Protein AF-K1VA46-F1 (afdb_monomer)

Secondary structure (DSSP, 8-state):
------------------SHHHHHHHHHHHHHHHHHHHHH-S--S-S-EEEEEE-HHHHTTSTT----EEEEEE-SSTTEEEEEEE-SSEEEEEEEES-TTTTHHHH--TTSSTTS---------------------------------------------------S---PPPEEEEEEEEEEETTT--EEEEEEEEEEEEEGGGTEEEEEEEETTTEEEEEEEEEEEESS------GGGGSHHHHHHHHHHHT-

Mean predicted aligned error: 16.02 Å

Foldseek 3Di:
DDDDDDDPPPPPPPPPDDDPVVVVVLVVVLVVLLVVQCVVPVFDPDLAAKWFKDFCLLVVPDPPQHTWMKGWADDPDPQWIKIWTDRPQKTWIKIKGPDPVVCCVLQPPDDPVVVVPPPDDDDDDDDDDDDDDDDDDDDDDDDDDDDDDDDDDDDDDDDDDDDDDDDDDDPDDWDKIKMWIWIAGPPLRATDQRIWIKMWTADDNSQKIWMFIADPPSGGRRIMIIGGNTSDGPDDDDSVCRHPVVNVVSVVVNVD

Radius of gyration: 32.19 Å; Cα contacts (8 Å, |Δi|>4): 363; chains: 1; bounding box: 60×127×80 Å

Solvent-accessible surface area (backbone atoms only — not comparable to full-atom values): 15881 Å² total; per-residue (Å²): 135,89,81,86,78,88,74,79,81,79,75,81,76,78,80,91,75,86,70,71,68,58,61,56,48,55,57,48,50,56,48,48,49,25,50,54,32,49,73,73,42,90,67,52,94,52,71,45,11,24,23,45,48,49,38,65,74,58,53,76,69,42,88,87,56,70,81,27,34,37,17,26,36,80,48,94,52,87,70,37,32,42,30,24,39,36,59,59,58,36,32,40,32,32,44,35,23,70,48,64,71,70,48,40,67,72,59,43,78,74,71,72,76,66,78,78,67,83,87,82,86,85,84,86,84,84,82,88,82,90,84,87,85,86,87,81,88,80,84,82,90,86,90,84,79,90,79,90,86,88,82,85,90,90,87,87,88,84,82,89,80,79,94,75,78,83,77,80,80,80,79,72,77,71,53,57,30,31,35,41,32,28,44,27,32,61,85,81,54,52,39,42,52,71,51,33,50,38,38,40,34,30,38,79,55,46,40,31,33,45,31,29,32,42,42,88,97,74,41,74,63,42,59,38,35,37,36,36,51,43,73,57,64,58,73,85,76,55,76,73,69,38,28,54,73,39,27,53,50,44,56,57,63,74,79,112

Nearest PDB structures (foldseek):
  7sfp-assembly1_A  TM=4.050E-01  e=3.047E-02  Streptomyces ossamyceticus
  7nfc-assembly1_N  TM=4.204E-01  e=4.145E+00  Homo sapiens
  6gqf-assembly1_A  TM=2.653E-01  e=3.499E+00  Mus musculus

pLDDT: mean 74.22, std 22.22, range [32.66, 97.25]

Structure (mmCIF, N/CA/C/O backbone):
data_AF-K1VA46-F1
#
_entry.id   AF-K1VA46-F1
#
loop_
_atom_site.group_PDB
_atom_site.id
_atom_site.type_symbol
_atom_site.label_atom_id
_atom_site.label_alt_id
_atom_site.label_comp_id
_atom_site.label_asym_id
_atom_site.label_entity_id
_atom_site.label_seq_id
_atom_site.pdbx_PDB_ins_code
_atom_site.Cartn_x
_atom_site.Cartn_y
_atom_site.Cartn_z
_atom_site.occupancy
_atom_site.B_iso_or_equiv
_atom_site.auth_seq_id
_atom_site.auth_comp_id
_atom_site.auth_asym_id
_atom_site.auth_atom_id
_atom_site.pdbx_PDB_model_num
ATOM 1 N N . MET A 1 1 ? -4.714 -60.237 -50.514 1.00 47.16 1 MET A N 1
ATOM 2 C CA . MET A 1 1 ? -4.237 -60.398 -49.129 1.00 47.16 1 MET A CA 1
ATOM 3 C C . MET A 1 1 ? -4.261 -59.017 -48.503 1.00 47.16 1 MET A C 1
ATOM 5 O O . MET A 1 1 ? -3.557 -58.163 -49.028 1.00 47.16 1 MET A O 1
ATOM 9 N N . PRO A 1 2 ? -5.148 -58.750 -47.533 1.00 49.09 2 PRO A N 1
ATOM 10 C CA . PRO A 1 2 ? -5.171 -57.476 -46.831 1.00 49.09 2 PRO A CA 1
ATOM 11 C C . PRO A 1 2 ? -4.075 -57.476 -45.762 1.00 49.09 2 PRO A C 1
ATOM 13 O O . PRO A 1 2 ? -3.845 -58.494 -45.112 1.00 49.09 2 PRO A O 1
ATOM 16 N N . VAL A 1 3 ? -3.373 -56.354 -45.641 1.00 54.12 3 VAL A N 1
ATOM 17 C CA . VAL A 1 3 ? -2.429 -56.091 -44.555 1.00 54.12 3 VAL A CA 1
ATOM 18 C C . VAL A 1 3 ? -3.203 -55.219 -43.579 1.00 54.12 3 VAL A C 1
ATOM 20 O O . VAL A 1 3 ? -3.530 -54.080 -43.908 1.00 54.12 3 VAL A O 1
ATOM 23 N N . GLU A 1 4 ? -3.601 -55.799 -42.453 1.00 55.09 4 GLU A N 1
ATOM 24 C CA . GLU A 1 4 ? -4.220 -55.064 -41.353 1.00 55.09 4 GLU A CA 1
ATOM 25 C C . GLU A 1 4 ? -3.124 -54.218 -40.697 1.00 55.09 4 GLU A C 1
ATOM 27 O O . GLU A 1 4 ? -2.041 -54.714 -40.385 1.00 55.09 4 GLU A O 1
ATOM 32 N N . HIS A 1 5 ? -3.365 -52.911 -40.619 1.00 60.72 5 HIS A N 1
ATOM 33 C CA . HIS A 1 5 ? -2.487 -51.953 -39.968 1.00 60.72 5 HIS A CA 1
ATOM 34 C C . HIS A 1 5 ? -3.202 -51.536 -38.688 1.00 60.72 5 HIS A C 1
ATOM 36 O O . HIS A 1 5 ? -4.135 -50.734 -38.734 1.00 60.72 5 HIS A O 1
ATOM 42 N N . ASP A 1 6 ? -2.813 -52.167 -37.583 1.00 57.41 6 ASP A N 1
ATOM 43 C CA . ASP A 1 6 ? -3.204 -51.771 -36.237 1.00 57.41 6 ASP A CA 1
ATOM 44 C C . ASP A 1 6 ? -2.643 -50.370 -35.971 1.00 57.41 6 ASP A C 1
ATOM 46 O O . ASP A 1 6 ? -1.432 -50.167 -35.882 1.00 57.41 6 ASP A O 1
ATOM 50 N N . PHE A 1 7 ? -3.540 -49.389 -35.929 1.00 56.16 7 PHE A N 1
ATOM 51 C CA . PHE A 1 7 ? -3.256 -48.039 -35.468 1.00 56.16 7 PHE A CA 1
ATOM 52 C C . PHE A 1 7 ? -3.604 -48.037 -33.980 1.00 56.16 7 PHE A C 1
ATOM 54 O O . PHE A 1 7 ? -4.778 -48.002 -33.618 1.00 56.16 7 PHE A O 1
ATOM 61 N N . GLU A 1 8 ? -2.594 -48.200 -33.129 1.00 60.47 8 GLU A N 1
ATOM 62 C CA . GLU A 1 8 ? -2.762 -48.070 -31.685 1.00 60.47 8 GLU A CA 1
ATOM 63 C C . GLU A 1 8 ? -3.124 -46.609 -31.378 1.00 60.47 8 GLU A C 1
ATOM 65 O O . GLU A 1 8 ? -2.343 -45.690 -31.627 1.00 60.47 8 GLU A O 1
ATOM 70 N N . ASP A 1 9 ? -4.351 -46.402 -30.897 1.00 50.00 9 ASP A N 1
ATOM 71 C CA . ASP A 1 9 ? -4.815 -45.145 -30.322 1.00 50.00 9 ASP A CA 1
ATOM 72 C C . ASP A 1 9 ? -3.998 -44.847 -29.055 1.00 50.00 9 ASP A C 1
ATOM 74 O 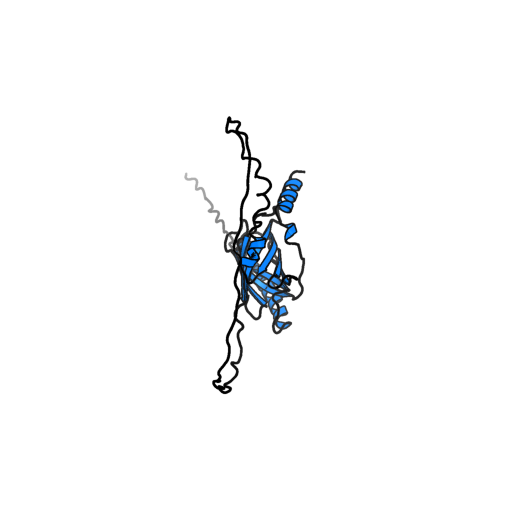O . ASP A 1 9 ? -4.266 -45.374 -27.972 1.00 50.00 9 ASP A O 1
ATOM 78 N N . ASP A 1 10 ? -2.987 -43.993 -29.203 1.00 50.59 10 ASP A N 1
ATOM 79 C CA . ASP A 1 10 ? -2.261 -43.370 -28.100 1.00 50.59 10 ASP A CA 1
ATOM 80 C C . ASP A 1 10 ? -3.216 -42.400 -27.380 1.00 50.59 10 ASP A C 1
ATOM 82 O O . ASP A 1 10 ? -3.369 -41.222 -27.723 1.00 50.59 10 ASP A O 1
ATOM 86 N N . VAL A 1 11 ? -3.937 -42.934 -26.394 1.00 57.56 11 VAL A N 1
ATOM 87 C CA . VAL A 1 11 ? -4.709 -42.156 -25.427 1.00 57.56 11 VAL A CA 1
ATOM 88 C C . VAL A 1 11 ? -3.709 -41.394 -24.561 1.00 57.56 11 VAL A C 1
ATOM 90 O O . VAL A 1 11 ? -3.220 -41.897 -23.550 1.00 57.56 11 VAL A O 1
ATOM 93 N N . PHE A 1 12 ? -3.415 -40.154 -24.954 1.00 45.91 12 PHE A N 1
ATOM 94 C CA . PHE A 1 12 ? -2.832 -39.151 -24.068 1.00 45.91 12 PHE A CA 1
ATOM 95 C C . PHE A 1 12 ? -3.814 -38.904 -22.915 1.00 45.91 12 PHE A C 1
ATOM 97 O O . PHE A 1 12 ? -4.726 -38.084 -22.999 1.00 45.91 12 PHE A O 1
ATOM 104 N N . SER A 1 13 ? -3.644 -39.669 -21.838 1.00 50.69 13 SER A N 1
ATOM 105 C CA . SER A 1 13 ? -4.262 -39.411 -20.546 1.00 50.69 13 SER A CA 1
ATOM 106 C C . SER A 1 13 ? -3.585 -38.175 -19.961 1.00 50.69 13 SER A C 1
ATOM 108 O O . SER A 1 13 ? -2.540 -38.283 -19.323 1.00 50.69 13 SER A O 1
ATOM 110 N N . ALA A 1 14 ? -4.148 -36.998 -20.231 1.00 52.62 14 ALA A N 1
ATOM 111 C CA . ALA A 1 14 ? -3.819 -35.787 -19.495 1.00 52.62 14 ALA A CA 1
ATOM 112 C C . ALA A 1 14 ? -4.220 -36.016 -18.032 1.00 52.62 14 ALA A C 1
ATOM 114 O O . ALA A 1 14 ? -5.399 -36.092 -17.695 1.00 52.62 14 ALA A O 1
ATOM 115 N N . SER A 1 15 ? -3.227 -36.250 -17.185 1.00 50.03 15 SER A N 1
ATOM 116 C CA . SER A 1 15 ? -3.365 -36.209 -15.736 1.00 50.03 15 SER A CA 1
ATOM 117 C C . SER A 1 15 ? -3.503 -34.744 -15.320 1.00 50.03 15 SER A C 1
ATOM 119 O O . SER A 1 15 ? -2.503 -34.059 -15.124 1.00 50.03 15 SER A O 1
ATOM 121 N N . ASP A 1 16 ? -4.754 -34.285 -15.268 1.00 53.09 16 ASP A N 1
ATOM 122 C CA . ASP A 1 16 ? -5.210 -33.037 -14.644 1.00 53.09 16 ASP A CA 1
ATOM 123 C C . ASP A 1 16 ? -5.311 -33.226 -13.118 1.00 53.09 16 ASP A C 1
ATOM 125 O O . ASP A 1 16 ? -6.400 -33.190 -12.545 1.00 53.09 16 ASP A O 1
ATOM 129 N N . ASP A 1 17 ? -4.184 -33.476 -12.454 1.00 54.19 17 ASP A N 1
ATOM 130 C CA . ASP A 1 17 ? -4.121 -33.538 -10.993 1.00 54.19 17 ASP A CA 1
ATOM 131 C C . ASP A 1 17 ? -3.084 -32.525 -10.475 1.00 54.19 17 ASP A C 1
ATOM 133 O O . ASP A 1 17 ? -1.919 -32.575 -10.869 1.00 54.19 17 ASP A O 1
ATOM 137 N N . ASP A 1 18 ? -3.530 -31.693 -9.523 1.00 54.34 18 ASP A N 1
ATOM 138 C CA . ASP A 1 18 ? -2.737 -31.183 -8.386 1.00 54.34 18 ASP A CA 1
ATOM 139 C C . ASP A 1 18 ? -2.164 -29.744 -8.400 1.00 54.34 18 ASP A C 1
ATOM 141 O O . ASP A 1 18 ? -1.058 -29.530 -7.919 1.00 54.34 18 ASP A O 1
ATOM 145 N N . ASP A 1 19 ? -2.918 -28.726 -8.846 1.00 53.06 19 ASP A N 1
ATOM 146 C CA . ASP A 1 19 ? -2.559 -27.305 -8.579 1.00 53.06 19 ASP A CA 1
ATOM 147 C C . ASP A 1 19 ? -3.441 -26.611 -7.515 1.00 53.06 19 ASP A C 1
ATOM 149 O O . ASP A 1 19 ? -3.067 -25.575 -6.965 1.00 53.06 19 ASP A O 1
ATOM 153 N N . SER A 1 20 ? -4.596 -27.178 -7.137 1.00 57.41 20 SER A N 1
ATOM 154 C CA . SER A 1 20 ? -5.501 -26.541 -6.158 1.00 57.41 20 SER A CA 1
ATOM 155 C C . SER A 1 20 ? -5.003 -26.586 -4.707 1.00 57.41 20 SER A C 1
ATOM 157 O O . SER A 1 20 ? -5.416 -25.766 -3.888 1.00 57.41 20 SER A O 1
ATOM 159 N N . ASP A 1 21 ? -4.127 -27.533 -4.367 1.00 60.59 21 ASP A N 1
ATOM 160 C CA . ASP A 1 21 ? -3.690 -27.763 -2.982 1.00 60.59 21 ASP A CA 1
ATOM 161 C C . ASP A 1 21 ? -2.647 -26.731 -2.504 1.00 60.59 21 ASP A C 1
ATOM 163 O O . ASP A 1 21 ? -2.511 -26.482 -1.298 1.00 60.59 21 ASP A O 1
ATOM 167 N N . VAL A 1 22 ? -1.930 -26.086 -3.431 1.00 60.31 22 VAL A N 1
ATOM 168 C CA . VAL A 1 22 ? -0.876 -25.111 -3.110 1.00 60.31 22 VAL A CA 1
ATOM 169 C C . VAL A 1 22 ? -1.470 -23.761 -2.698 1.00 60.31 22 VAL A C 1
ATOM 171 O O . VAL A 1 22 ? -1.084 -23.226 -1.652 1.00 60.31 22 VAL A O 1
ATOM 174 N N . GLU A 1 23 ? -2.448 -23.237 -3.442 1.00 61.72 23 GLU A N 1
ATOM 175 C CA . GLU A 1 23 ? -3.104 -21.950 -3.142 1.00 61.72 23 GLU A CA 1
ATOM 176 C C . GLU A 1 23 ? -3.789 -21.960 -1.763 1.00 61.72 23 GLU A C 1
ATOM 178 O O . GLU A 1 23 ? -3.630 -21.036 -0.950 1.00 61.72 23 GLU A O 1
ATOM 183 N N . ASP A 1 24 ? -4.478 -23.060 -1.446 1.00 69.75 24 ASP A N 1
ATOM 184 C CA . ASP A 1 24 ? -5.149 -23.256 -0.160 1.00 69.75 24 ASP A CA 1
ATOM 185 C C . ASP A 1 24 ? -4.156 -23.262 1.017 1.00 69.75 24 ASP A C 1
ATOM 187 O O . ASP A 1 24 ? -4.475 -22.808 2.127 1.00 69.75 24 ASP A O 1
ATOM 191 N N . SER A 1 25 ? -2.923 -23.729 0.795 1.00 77.12 25 SER A N 1
ATOM 192 C CA . SER A 1 25 ? -1.889 -23.783 1.832 1.00 77.12 25 SER A CA 1
ATOM 193 C C . SER A 1 25 ? -1.381 -22.388 2.231 1.00 77.12 25 SER A C 1
ATOM 195 O O . SER A 1 25 ? -1.314 -22.077 3.428 1.00 77.12 25 SER A O 1
ATOM 197 N N . VAL A 1 26 ? -1.123 -21.508 1.256 1.00 79.44 26 VAL A N 1
ATOM 198 C CA . VAL A 1 26 ? -0.614 -20.142 1.479 1.00 79.44 26 VAL A CA 1
ATOM 199 C C . VAL A 1 26 ? -1.671 -19.283 2.167 1.00 79.44 26 VAL A C 1
ATOM 201 O O . VAL A 1 26 ? -1.397 -18.600 3.164 1.00 79.44 26 VAL A O 1
ATOM 204 N N . MET A 1 27 ? -2.919 -19.359 1.694 1.00 80.62 27 MET A N 1
ATOM 205 C CA . MET A 1 27 ? -4.028 -18.613 2.289 1.00 80.62 27 MET A CA 1
ATOM 206 C C . MET A 1 27 ? -4.243 -19.007 3.758 1.00 80.62 27 MET A C 1
ATOM 208 O O . MET A 1 27 ? -4.491 -18.141 4.616 1.00 80.62 27 MET A O 1
ATOM 212 N N . LYS A 1 28 ? -4.111 -20.305 4.058 1.00 85.12 28 LYS A N 1
ATOM 213 C CA . LYS A 1 28 ? -4.214 -20.861 5.408 1.00 85.12 28 LYS A CA 1
ATOM 214 C C . LYS A 1 28 ? -3.075 -20.395 6.308 1.00 85.12 28 LYS A C 1
ATOM 216 O O . LYS A 1 28 ? -3.347 -20.008 7.446 1.00 85.12 28 LYS A O 1
ATOM 221 N N . GLU A 1 29 ? -1.838 -20.360 5.818 1.00 87.62 29 GLU A N 1
ATOM 222 C CA . GLU A 1 29 ? -0.695 -19.859 6.586 1.00 87.62 29 GLU A CA 1
ATOM 223 C C . GLU A 1 29 ? -0.860 -18.375 6.946 1.00 87.62 29 GLU A C 1
ATOM 225 O O . GLU A 1 29 ? -0.759 -17.993 8.117 1.00 87.62 29 GLU A O 1
ATOM 230 N N . ARG A 1 30 ? -1.207 -17.529 5.970 1.00 89.25 30 ARG A N 1
ATOM 231 C CA . ARG A 1 30 ? -1.478 -16.101 6.205 1.00 89.25 30 ARG A CA 1
ATOM 232 C C . ARG A 1 30 ? -2.630 -15.891 7.186 1.00 89.25 30 ARG A C 1
ATOM 234 O O . ARG A 1 30 ? -2.562 -15.025 8.062 1.00 89.25 30 ARG A O 1
ATOM 241 N N . SER A 1 31 ? -3.676 -16.714 7.085 1.00 88.50 31 SER A N 1
ATOM 242 C CA . SER A 1 31 ? -4.790 -16.684 8.035 1.00 88.50 31 SER A CA 1
ATOM 243 C C . SER A 1 31 ? -4.356 -17.086 9.442 1.00 88.50 31 SER A C 1
ATOM 245 O O . SER A 1 31 ? -4.835 -16.495 10.409 1.00 88.50 31 SER A O 1
ATOM 247 N N . ALA A 1 32 ? -3.456 -18.061 9.575 1.00 91.50 32 ALA A N 1
ATOM 248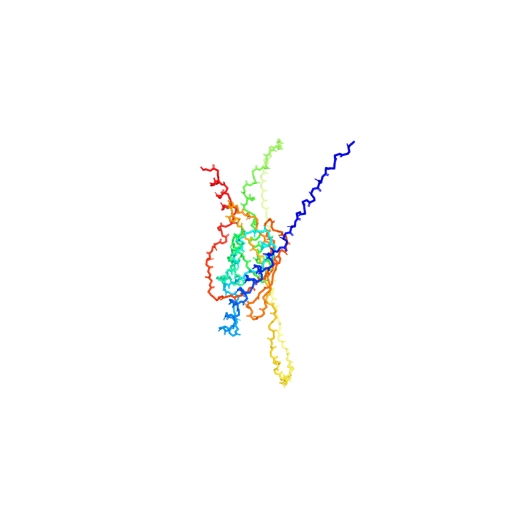 C CA . ALA A 1 32 ? -2.916 -18.484 10.861 1.00 91.50 32 ALA A CA 1
ATOM 249 C C . ALA A 1 32 ? -2.060 -17.379 11.502 1.00 91.50 32 ALA A C 1
ATOM 251 O O . ALA A 1 32 ? -2.287 -17.053 12.667 1.00 91.50 32 ALA A O 1
ATOM 252 N N . LYS A 1 33 ? -1.169 -16.732 10.732 1.00 91.75 33 LYS A N 1
ATOM 253 C CA . LYS A 1 33 ? -0.375 -15.567 11.178 1.00 91.75 33 LYS A CA 1
ATOM 254 C C . LYS A 1 33 ? -1.279 -14.442 11.709 1.00 91.75 33 LYS A C 1
ATOM 256 O O . LYS A 1 33 ? -1.050 -13.905 12.793 1.00 91.75 33 LYS A O 1
ATOM 261 N N . HIS A 1 34 ? -2.353 -14.120 10.984 1.00 91.81 34 HIS A N 1
ATOM 262 C CA . HIS A 1 34 ? -3.328 -13.115 11.416 1.00 91.81 34 HIS A CA 1
ATOM 263 C C . HIS A 1 34 ? -4.126 -13.549 12.657 1.00 91.81 34 HIS A C 1
ATOM 265 O O . HIS A 1 34 ? -4.327 -12.753 13.574 1.00 91.81 34 HIS A O 1
ATOM 271 N N . ALA A 1 35 ? -4.559 -14.811 12.725 1.00 90.88 35 ALA A N 1
ATOM 272 C CA . ALA A 1 35 ? -5.275 -15.340 13.884 1.00 90.88 35 ALA A CA 1
ATOM 273 C C . ALA A 1 35 ? -4.407 -15.312 15.152 1.00 90.88 35 ALA A C 1
ATOM 275 O O . ALA A 1 35 ? -4.896 -14.946 16.220 1.00 90.88 35 ALA A O 1
ATOM 276 N N . GLU A 1 36 ? -3.117 -15.634 15.034 1.00 91.94 36 GLU A N 1
ATOM 277 C CA . GLU A 1 36 ? -2.154 -15.521 16.130 1.00 91.94 36 GLU A CA 1
ATOM 278 C C . GLU A 1 36 ? -1.999 -14.064 16.596 1.00 91.94 36 GLU A C 1
ATOM 280 O O . GLU A 1 36 ? -2.040 -13.784 17.799 1.00 91.94 36 GLU A O 1
ATOM 285 N N . TYR A 1 37 ? -1.897 -13.117 15.655 1.00 90.69 37 TYR A N 1
ATOM 286 C CA . TYR A 1 37 ? -1.878 -11.687 15.970 1.00 90.69 37 TYR A CA 1
ATOM 287 C C . TYR A 1 37 ? -3.148 -11.255 16.720 1.00 90.69 37 TYR A C 1
ATOM 289 O O . TYR A 1 37 ? -3.049 -10.650 17.788 1.00 90.69 37 TYR A O 1
ATOM 297 N N . CYS A 1 38 ? -4.334 -11.616 16.228 1.00 89.19 38 CYS A N 1
ATOM 298 C CA . CYS A 1 38 ? -5.613 -11.286 16.866 1.00 89.19 38 CYS A CA 1
ATOM 299 C C . CYS A 1 38 ? -5.794 -11.967 18.234 1.00 89.19 38 CYS A C 1
ATOM 301 O O . CYS A 1 38 ? -6.398 -11.393 19.139 1.00 89.19 38 CYS A O 1
ATOM 303 N N . ALA A 1 39 ? -5.241 -13.167 18.434 1.00 89.19 39 ALA A N 1
ATOM 304 C CA . ALA A 1 39 ? -5.236 -13.824 19.741 1.00 89.19 39 ALA A CA 1
ATOM 305 C C . ALA A 1 39 ? -4.369 -13.064 20.762 1.00 89.19 39 ALA A C 1
ATOM 307 O O . ALA A 1 39 ? -4.707 -13.002 21.948 1.00 89.19 39 ALA A O 1
ATOM 308 N N . ARG A 1 40 ? -3.271 -12.450 20.302 1.00 88.62 40 ARG A N 1
ATOM 309 C CA . ARG A 1 40 ? -2.373 -11.620 21.118 1.00 88.62 40 ARG A CA 1
ATOM 310 C C . ARG A 1 40 ? -2.935 -10.216 21.362 1.00 88.62 40 ARG A C 1
ATOM 312 O O . ARG A 1 40 ? -2.801 -9.684 22.465 1.00 88.62 40 ARG A O 1
ATOM 319 N N . VAL A 1 41 ? -3.576 -9.622 20.358 1.00 85.44 41 VAL A N 1
ATOM 320 C CA . VAL A 1 41 ? -4.077 -8.244 20.377 1.00 85.44 41 VAL A CA 1
ATOM 321 C C . VAL A 1 41 ? -5.601 -8.244 20.406 1.00 85.44 41 VAL A C 1
ATOM 323 O O . VAL A 1 41 ? -6.264 -8.460 19.401 1.00 85.44 41 VAL A O 1
ATOM 326 N N . LYS A 1 42 ? -6.183 -7.926 21.569 1.00 73.94 42 LYS A N 1
ATOM 327 C CA . LYS A 1 42 ? -7.648 -7.925 21.743 1.00 73.94 42 LYS A CA 1
ATOM 328 C C . LYS A 1 42 ? -8.369 -6.917 20.839 1.00 73.94 42 LYS A C 1
ATOM 330 O O . LYS A 1 42 ? -9.501 -7.180 20.447 1.00 73.94 42 LYS A O 1
ATOM 335 N N . LYS A 1 43 ? -7.749 -5.757 20.573 1.00 75.75 43 LYS A N 1
ATOM 336 C CA . LYS A 1 43 ? -8.186 -4.715 19.623 1.00 75.75 43 LYS A CA 1
ATOM 337 C C . LYS A 1 43 ? -6.980 -3.881 19.206 1.00 75.75 43 LYS A C 1
ATOM 339 O O . LYS A 1 43 ? -6.221 -3.463 20.082 1.00 75.75 43 LYS A O 1
ATOM 344 N N . SER A 1 44 ? -6.837 -3.599 17.915 1.00 79.81 44 SER A N 1
ATOM 345 C CA . SER A 1 44 ? -5.859 -2.616 17.459 1.00 79.81 44 SER A CA 1
ATOM 346 C C . SER A 1 44 ? -6.440 -1.208 17.577 1.00 79.81 44 SER A C 1
ATOM 348 O O . SER A 1 44 ? -7.630 -0.983 17.358 1.00 79.81 44 SER A O 1
ATOM 350 N N . THR A 1 45 ? -5.609 -0.252 17.976 1.00 85.56 45 THR A N 1
ATOM 351 C CA . THR A 1 45 ? -5.983 1.169 18.071 1.00 85.56 45 THR A CA 1
ATOM 352 C C . THR A 1 45 ? -5.401 1.995 16.928 1.00 85.56 45 THR A C 1
ATOM 354 O O . THR A 1 45 ? -5.706 3.179 16.813 1.00 85.56 45 THR A O 1
ATOM 357 N N . THR A 1 46 ? -4.566 1.384 16.085 1.00 91.56 46 THR A N 1
ATOM 358 C CA . THR A 1 46 ? -3.838 2.049 15.007 1.00 91.56 46 THR A CA 1
ATOM 359 C C . THR A 1 46 ? -3.757 1.157 13.776 1.00 91.56 46 THR A C 1
ATOM 361 O O . THR A 1 46 ? -3.582 -0.058 13.880 1.00 91.56 46 THR A O 1
ATOM 364 N N . ILE A 1 47 ? -3.827 1.781 12.601 1.00 94.75 47 ILE A N 1
ATOM 365 C CA . ILE A 1 47 ? -3.580 1.107 11.324 1.00 94.75 47 ILE A CA 1
ATOM 366 C C . ILE A 1 47 ? -2.087 0.864 11.068 1.00 94.75 47 ILE A C 1
ATOM 368 O O . ILE A 1 47 ? -1.750 0.096 10.175 1.00 94.75 47 ILE A O 1
ATOM 372 N N . ALA A 1 48 ? -1.189 1.502 11.824 1.00 95.12 48 ALA A N 1
ATOM 373 C CA . ALA A 1 48 ? 0.247 1.311 11.649 1.00 95.12 48 ALA A CA 1
ATOM 374 C C . ALA A 1 48 ? 0.664 -0.114 12.042 1.00 95.12 48 ALA A C 1
ATOM 376 O O . ALA A 1 48 ? 0.204 -0.631 13.064 1.00 95.12 48 ALA A O 1
ATOM 377 N N . GLY A 1 49 ? 1.516 -0.735 11.234 1.00 95.31 49 GLY A N 1
ATOM 378 C CA . GLY A 1 49 ? 1.989 -2.106 11.402 1.00 95.31 49 GLY A CA 1
ATOM 379 C C . GLY A 1 49 ? 2.178 -2.821 10.067 1.00 95.31 49 GLY A C 1
ATOM 380 O O . GLY A 1 49 ? 1.978 -2.228 9.006 1.00 95.31 49 GLY A O 1
ATOM 381 N N . THR A 1 50 ? 2.528 -4.101 10.129 1.00 96.31 50 THR A N 1
ATOM 382 C CA . THR A 1 50 ? 2.752 -4.951 8.954 1.00 96.31 50 THR A CA 1
ATOM 383 C C . THR A 1 50 ? 1.547 -5.844 8.683 1.00 96.31 50 THR A C 1
ATOM 385 O O . THR A 1 50 ? 0.947 -6.427 9.596 1.00 96.31 50 THR A O 1
ATOM 388 N N . TYR A 1 51 ? 1.208 -5.949 7.405 1.00 96.38 51 TYR A N 1
ATOM 389 C CA . TYR A 1 51 ? 0.085 -6.687 6.858 1.00 96.38 51 TYR A CA 1
ATOM 390 C C . TYR A 1 51 ? 0.587 -7.686 5.827 1.00 96.38 51 TYR A C 1
ATOM 392 O O . TYR A 1 51 ? 1.446 -7.359 5.012 1.00 96.38 51 TYR A O 1
ATOM 400 N N . VAL A 1 52 ? -0.007 -8.875 5.837 1.00 95.44 52 VAL A N 1
ATOM 401 C CA . VAL A 1 52 ? 0.042 -9.786 4.690 1.00 95.44 52 VAL A CA 1
ATOM 402 C C . VAL A 1 52 ? -1.085 -9.419 3.740 1.00 95.44 52 VAL A C 1
ATOM 404 O O . VAL A 1 52 ? -2.196 -9.107 4.190 1.00 95.44 52 VAL A O 1
ATOM 407 N N . ILE A 1 53 ? -0.782 -9.412 2.449 1.00 95.38 53 ILE A N 1
ATOM 408 C CA . ILE A 1 53 ? -1.695 -8.996 1.390 1.00 95.38 53 ILE A CA 1
ATOM 409 C C . ILE A 1 53 ? -2.140 -10.218 0.596 1.00 95.38 53 ILE A C 1
ATOM 411 O O . ILE A 1 53 ? -1.341 -11.097 0.311 1.00 95.38 53 ILE A O 1
ATOM 415 N N . ASP A 1 54 ? -3.420 -10.255 0.253 1.00 93.62 54 ASP A N 1
ATOM 416 C CA . ASP A 1 54 ? -3.995 -11.180 -0.716 1.00 93.62 54 ASP A CA 1
ATOM 417 C C . ASP A 1 54 ? -4.394 -10.364 -1.951 1.00 93.62 54 ASP A C 1
ATOM 419 O O . ASP A 1 54 ? -5.070 -9.330 -1.819 1.00 93.62 54 ASP A O 1
ATOM 423 N N . CYS A 1 55 ? -3.945 -10.806 -3.124 1.00 93.25 55 CYS A N 1
ATOM 424 C CA . CYS A 1 55 ? -4.140 -10.127 -4.403 1.00 93.25 55 CYS A CA 1
ATOM 425 C C . CYS A 1 55 ? -4.200 -11.185 -5.516 1.00 93.25 55 CYS A C 1
ATOM 427 O O . CYS A 1 55 ? -3.166 -11.489 -6.114 1.00 93.25 55 CYS A O 1
ATOM 429 N N . PRO A 1 56 ? -5.388 -11.750 -5.798 1.00 90.56 56 PRO A N 1
ATOM 430 C CA . PRO A 1 56 ? -5.535 -12.854 -6.747 1.00 90.56 56 PRO A CA 1
ATOM 431 C C . PRO A 1 56 ? -4.982 -12.540 -8.139 1.00 90.56 56 PRO A C 1
ATOM 433 O O . PRO A 1 56 ? -4.438 -13.404 -8.809 1.00 90.56 56 PRO A O 1
ATOM 436 N N . GLU A 1 57 ? -5.079 -11.290 -8.586 1.00 90.50 57 GLU A N 1
ATOM 437 C CA . GLU A 1 57 ? -4.575 -10.869 -9.891 1.00 90.50 57 GLU A CA 1
ATOM 438 C C . GLU A 1 57 ? -3.047 -10.948 -9.994 1.00 90.50 57 GLU A C 1
ATOM 440 O O . GLU A 1 57 ? -2.530 -11.169 -11.086 1.00 90.50 57 GLU A O 1
ATOM 445 N N . ILE A 1 58 ? -2.329 -10.773 -8.880 1.00 89.12 58 ILE A N 1
ATOM 446 C CA . ILE A 1 58 ? -0.873 -10.959 -8.821 1.00 89.12 58 ILE A CA 1
ATOM 447 C C . ILE A 1 58 ? -0.546 -12.430 -8.556 1.00 89.12 58 ILE A C 1
ATOM 449 O O . ILE A 1 58 ? 0.336 -12.986 -9.192 1.00 89.12 58 ILE A O 1
ATOM 453 N N . GLU A 1 59 ? -1.268 -13.080 -7.651 1.00 88.56 59 GLU A N 1
ATOM 454 C CA . GLU A 1 59 ? -0.990 -14.468 -7.264 1.00 88.56 59 GLU A CA 1
ATOM 455 C C . GLU A 1 59 ? -1.218 -15.455 -8.409 1.00 88.56 59 GLU A C 1
ATOM 457 O O . GLU A 1 59 ? -0.424 -16.368 -8.595 1.00 88.56 59 GLU A O 1
ATOM 462 N N . ASN A 1 60 ? -2.234 -15.218 -9.236 1.00 86.50 60 ASN A N 1
ATOM 463 C CA . ASN A 1 60 ? -2.565 -16.093 -10.359 1.00 86.50 60 ASN A CA 1
ATOM 464 C C . ASN A 1 60 ? -1.772 -15.756 -11.631 1.00 86.50 60 ASN A C 1
ATOM 466 O O . ASN A 1 60 ? -1.850 -16.486 -12.619 1.00 86.50 60 ASN A O 1
ATOM 470 N N . GLY A 1 61 ? -1.106 -14.600 -11.666 1.00 84.19 61 GLY A N 1
ATOM 471 C CA . GLY A 1 61 ? -0.420 -14.114 -12.863 1.00 84.19 61 GLY A CA 1
ATOM 472 C C . GLY A 1 61 ? 1.052 -14.513 -12.944 1.00 84.19 61 GLY A C 1
ATOM 473 O O . GLY A 1 61 ? 1.631 -14.429 -14.028 1.00 84.19 61 GLY A O 1
ATOM 474 N N . TRP A 1 62 ? 1.661 -14.919 -11.826 1.00 82.56 62 TRP A N 1
ATOM 475 C CA . TRP A 1 62 ? 3.100 -15.146 -11.725 1.00 82.56 62 TRP A CA 1
ATOM 476 C C . TRP A 1 62 ? 3.424 -16.343 -10.835 1.00 82.56 62 TRP A C 1
ATOM 478 O O . TRP A 1 62 ? 2.963 -16.427 -9.701 1.00 82.56 62 TRP A O 1
ATOM 488 N N . ASP A 1 63 ? 4.284 -17.230 -11.329 1.00 72.44 63 ASP A N 1
ATOM 489 C CA . ASP A 1 63 ? 4.841 -18.319 -10.529 1.00 72.44 63 ASP A CA 1
ATOM 490 C C . ASP A 1 63 ? 5.805 -17.736 -9.465 1.00 72.44 63 ASP A C 1
ATOM 492 O O . ASP A 1 63 ? 6.513 -16.763 -9.731 1.00 72.44 63 ASP A O 1
ATOM 496 N N . ASP A 1 64 ? 5.839 -18.312 -8.257 1.00 71.38 64 ASP A N 1
ATOM 497 C CA . ASP A 1 64 ? 6.717 -17.930 -7.125 1.00 71.38 64 ASP A CA 1
ATOM 498 C C . ASP A 1 64 ? 6.437 -16.594 -6.387 1.00 71.38 64 ASP A C 1
ATOM 500 O O . ASP A 1 64 ? 7.272 -16.120 -5.608 1.00 71.38 64 ASP A O 1
ATOM 504 N N . VAL A 1 65 ? 5.245 -15.995 -6.500 1.00 73.81 65 VAL A N 1
ATOM 505 C CA . VAL A 1 65 ? 4.868 -14.836 -5.654 1.00 73.81 65 VAL A CA 1
ATOM 506 C C . VAL A 1 65 ? 4.383 -15.251 -4.256 1.00 73.81 65 VAL A C 1
ATOM 508 O O . VAL A 1 65 ? 3.208 -15.162 -3.903 1.00 73.81 65 VAL A O 1
ATOM 511 N N . SER A 1 66 ? 5.309 -15.686 -3.401 1.00 70.25 66 SER A N 1
ATOM 512 C CA . SER A 1 66 ? 5.022 -15.910 -1.978 1.00 70.25 66 SER A CA 1
ATOM 513 C C . SER A 1 66 ? 5.273 -14.650 -1.138 1.00 70.25 66 SER A C 1
ATOM 515 O O . SER A 1 66 ? 6.221 -13.912 -1.384 1.00 70.25 66 SER A O 1
ATOM 517 N N . ASP A 1 67 ? 4.451 -14.438 -0.104 1.00 82.62 67 ASP A N 1
ATOM 518 C CA . ASP A 1 67 ? 4.598 -13.371 0.903 1.00 82.62 67 ASP A CA 1
ATOM 519 C C . ASP A 1 67 ? 4.432 -11.914 0.422 1.00 82.62 67 ASP A C 1
ATOM 521 O O . ASP A 1 67 ? 5.262 -11.049 0.700 1.00 82.62 67 ASP A O 1
ATOM 525 N N . LEU A 1 68 ? 3.286 -11.594 -0.190 1.00 93.19 68 LEU A N 1
ATOM 526 C CA . LEU A 1 68 ? 2.899 -10.199 -0.425 1.00 93.19 68 LEU A CA 1
ATOM 527 C C . LEU A 1 68 ? 2.729 -9.455 0.913 1.00 93.19 68 LEU A C 1
ATOM 529 O O . LEU A 1 68 ? 1.954 -9.872 1.783 1.00 93.19 68 LEU A O 1
ATOM 533 N N . GLN A 1 69 ? 3.426 -8.334 1.081 1.00 95.31 69 GLN A N 1
ATOM 534 C CA . GLN A 1 69 ? 3.467 -7.581 2.332 1.00 95.31 69 GLN A CA 1
ATOM 535 C C . GLN A 1 69 ? 3.267 -6.080 2.133 1.00 95.31 69 GLN A C 1
ATOM 537 O O . GLN A 1 69 ? 3.650 -5.489 1.125 1.00 95.31 69 GLN A O 1
ATOM 542 N N . LEU A 1 70 ? 2.680 -5.457 3.154 1.00 96.38 70 LEU A N 1
ATOM 543 C CA . LEU A 1 70 ? 2.495 -4.015 3.270 1.00 96.38 70 LEU A CA 1
ATOM 544 C C . LEU A 1 70 ? 2.806 -3.582 4.703 1.00 96.38 70 LEU A C 1
ATOM 546 O O . LEU A 1 70 ? 2.190 -4.063 5.651 1.00 96.38 70 LEU A O 1
ATOM 550 N N . SER A 1 71 ? 3.699 -2.619 4.866 1.00 97.06 71 SER A N 1
ATOM 551 C CA . SER A 1 71 ? 4.062 -2.030 6.151 1.00 97.06 71 SER A CA 1
ATOM 552 C C . SER A 1 71 ? 3.591 -0.584 6.204 1.00 97.06 71 SER A C 1
ATOM 554 O O . SER A 1 71 ? 4.051 0.246 5.433 1.00 97.06 71 SER A O 1
ATOM 556 N N . ILE A 1 72 ? 2.669 -0.264 7.114 1.00 97.12 72 ILE A N 1
ATOM 557 C CA . ILE A 1 72 ? 2.075 1.071 7.262 1.00 97.12 72 ILE A CA 1
ATOM 558 C C . ILE A 1 72 ? 2.697 1.792 8.458 1.00 97.12 72 ILE A C 1
ATOM 560 O O . ILE A 1 72 ? 2.649 1.304 9.585 1.00 97.12 72 ILE A O 1
ATOM 564 N N . ALA A 1 73 ? 3.200 3.000 8.234 1.00 96.25 73 ALA A N 1
ATOM 565 C CA . ALA A 1 73 ? 3.780 3.890 9.227 1.00 96.25 73 ALA A CA 1
ATOM 566 C C . ALA A 1 73 ? 2.949 5.164 9.406 1.00 96.25 73 ALA A C 1
ATOM 568 O O . ALA A 1 73 ? 2.497 5.779 8.438 1.00 96.25 73 ALA A O 1
ATOM 569 N N . SER A 1 74 ? 2.813 5.626 10.649 1.00 93.62 74 SER A N 1
ATOM 570 C CA . SER A 1 74 ? 2.370 7.000 10.908 1.00 93.62 74 SER A CA 1
ATOM 571 C C . SER A 1 74 ? 3.452 7.984 10.473 1.00 93.62 74 SER A C 1
ATOM 573 O O . SER A 1 74 ? 4.627 7.778 10.773 1.00 93.62 74 SER A O 1
ATOM 575 N N . THR A 1 75 ? 3.059 9.079 9.827 1.00 91.69 75 THR A N 1
ATOM 576 C CA . THR A 1 75 ? 3.991 10.165 9.495 1.00 91.69 75 THR A CA 1
ATOM 577 C C . THR A 1 75 ? 3.897 11.303 10.518 1.00 91.69 75 THR A C 1
ATOM 579 O O . THR A 1 75 ? 2.895 11.415 11.231 1.00 91.69 75 THR A O 1
ATOM 582 N N . PRO A 1 76 ? 4.907 12.191 10.598 1.00 89.69 76 PRO A N 1
ATOM 583 C CA . PRO A 1 76 ? 4.798 13.428 11.373 1.00 89.69 76 PRO A CA 1
ATOM 584 C C . PRO A 1 76 ? 3.699 14.373 10.861 1.00 89.69 76 PRO A C 1
ATOM 586 O O . PRO A 1 76 ? 3.241 15.243 11.603 1.00 89.69 76 PRO A O 1
ATOM 589 N N . LEU A 1 77 ? 3.285 14.227 9.598 1.00 88.38 77 LEU A N 1
ATOM 590 C CA . LEU A 1 77 ? 2.235 15.034 8.997 1.00 88.38 77 LEU A CA 1
ATOM 591 C C . LEU A 1 77 ? 0.864 14.478 9.401 1.00 88.38 77 LEU A C 1
ATOM 593 O O . LEU A 1 77 ? 0.478 13.366 9.043 1.00 88.38 77 LEU A O 1
ATOM 597 N N . ALA A 1 78 ? 0.110 15.269 10.163 1.00 89.56 78 ALA A N 1
ATOM 598 C CA . ALA A 1 78 ? -1.201 14.857 10.647 1.00 89.56 78 ALA A CA 1
ATOM 599 C C . ALA A 1 78 ? -2.140 14.495 9.483 1.00 89.56 78 ALA A C 1
ATOM 601 O O . ALA A 1 78 ? -2.291 15.258 8.530 1.00 89.56 78 ALA A O 1
ATOM 602 N N . GLY A 1 79 ? -2.793 13.337 9.585 1.00 90.25 79 GLY A N 1
ATOM 603 C CA . GLY A 1 79 ? -3.716 12.844 8.560 1.00 90.25 79 GLY A CA 1
ATOM 604 C C . GLY A 1 79 ? -3.053 12.098 7.399 1.00 90.25 79 GLY A C 1
ATOM 605 O O . GLY A 1 79 ? -3.765 11.719 6.467 1.00 90.2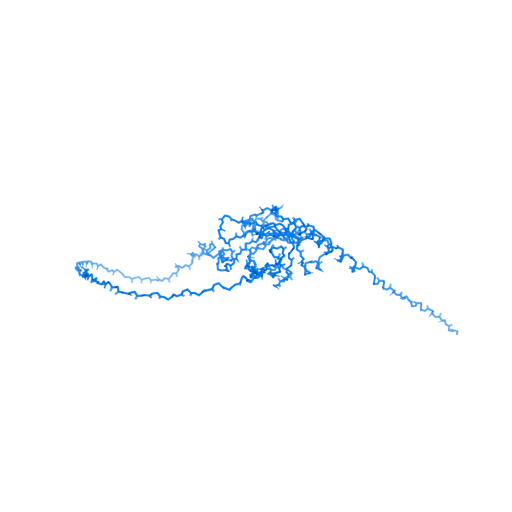5 79 GLY A O 1
ATOM 606 N N . PHE A 1 80 ? -1.738 11.860 7.462 1.00 94.56 80 PHE A N 1
ATOM 607 C CA . PHE A 1 80 ? -1.005 11.059 6.486 1.00 94.56 80 PHE A CA 1
ATOM 608 C C . PHE A 1 80 ? -0.328 9.847 7.116 1.00 94.56 80 PHE A C 1
ATOM 610 O O . PHE A 1 80 ? 0.284 9.919 8.187 1.00 94.56 80 PHE A O 1
ATOM 617 N N . TYR A 1 81 ? -0.377 8.748 6.375 1.00 95.94 81 TYR A N 1
ATOM 618 C CA . TYR A 1 81 ? 0.417 7.555 6.623 1.00 95.94 81 TYR A CA 1
ATOM 619 C C . TYR A 1 81 ? 1.260 7.272 5.388 1.00 95.94 81 TYR A C 1
ATOM 621 O O . TYR A 1 81 ? 0.832 7.552 4.268 1.00 95.94 81 TYR A O 1
ATOM 629 N N . GLN A 1 82 ? 2.441 6.717 5.606 1.00 96.25 82 GLN A N 1
ATOM 630 C CA . GLN A 1 82 ? 3.282 6.203 4.539 1.00 96.25 82 GLN A CA 1
ATOM 631 C C . GLN A 1 82 ? 3.282 4.693 4.665 1.00 96.25 82 GLN A C 1
ATOM 633 O O . GLN A 1 82 ? 3.456 4.172 5.764 1.00 96.25 82 GLN A O 1
ATOM 638 N N . ALA A 1 83 ? 3.072 3.996 3.564 1.00 96.75 83 ALA A N 1
ATOM 639 C CA . ALA A 1 83 ? 3.182 2.559 3.519 1.00 96.75 83 ALA A CA 1
ATOM 640 C C . ALA A 1 83 ? 4.265 2.147 2.535 1.00 96.75 83 ALA A C 1
ATOM 642 O O . ALA A 1 83 ? 4.467 2.808 1.523 1.00 96.75 83 ALA A O 1
ATOM 643 N N . THR A 1 84 ? 4.948 1.059 2.827 1.00 96.69 84 THR A N 1
ATOM 644 C CA . THR A 1 84 ? 5.865 0.393 1.908 1.00 96.69 84 THR A CA 1
ATOM 645 C C . THR A 1 84 ? 5.317 -0.978 1.602 1.00 96.69 84 THR A C 1
ATOM 647 O O . THR A 1 84 ? 4.770 -1.638 2.486 1.00 96.69 84 THR A O 1
ATOM 650 N N . PHE A 1 85 ? 5.410 -1.393 0.349 1.00 95.19 85 PHE A N 1
ATOM 651 C CA . PHE A 1 85 ? 4.886 -2.680 -0.073 1.00 95.19 85 PHE A CA 1
ATOM 652 C C . PHE A 1 85 ? 5.906 -3.459 -0.878 1.00 95.19 85 PHE A C 1
ATOM 654 O O . PHE A 1 85 ? 6.749 -2.890 -1.568 1.00 95.19 85 PHE A O 1
ATOM 661 N N . ASN A 1 86 ? 5.773 -4.773 -0.785 1.00 94.12 86 ASN A N 1
ATOM 662 C CA . ASN A 1 86 ? 6.421 -5.736 -1.647 1.00 94.12 86 ASN A CA 1
ATOM 663 C C . ASN A 1 86 ? 5.355 -6.764 -2.034 1.00 94.12 86 ASN A C 1
ATOM 665 O O . ASN A 1 86 ? 4.880 -7.525 -1.194 1.00 94.12 86 ASN A O 1
ATOM 669 N N . PHE A 1 87 ? 4.940 -6.734 -3.293 1.00 92.88 87 PHE A N 1
ATOM 670 C CA . PHE A 1 87 ? 3.980 -7.646 -3.903 1.00 92.88 87 PHE A CA 1
ATOM 671 C C . PHE A 1 87 ? 4.684 -8.660 -4.821 1.00 92.88 87 PHE A C 1
ATOM 673 O O . PHE A 1 87 ? 4.117 -9.094 -5.820 1.00 92.88 87 PHE A O 1
ATOM 680 N N . GLY A 1 88 ? 5.935 -9.011 -4.511 1.00 90.69 88 GLY A N 1
ATOM 681 C CA . GLY A 1 88 ? 6.756 -9.954 -5.268 1.00 90.69 88 GLY A CA 1
ATOM 682 C C . GLY A 1 88 ? 7.326 -9.327 -6.536 1.00 90.69 88 GLY A C 1
ATOM 683 O O . GLY A 1 88 ? 8.511 -9.013 -6.596 1.00 90.69 88 GLY A O 1
ATOM 684 N N . ILE A 1 89 ? 6.468 -9.103 -7.530 1.00 90.31 89 ILE A N 1
ATOM 685 C CA . ILE A 1 89 ? 6.824 -8.505 -8.830 1.00 90.31 89 ILE A CA 1
ATOM 686 C C . ILE A 1 89 ? 6.892 -6.975 -8.799 1.00 90.31 89 ILE A C 1
ATOM 688 O O . ILE A 1 89 ? 7.530 -6.355 -9.645 1.00 90.31 89 ILE A O 1
ATOM 692 N N . TYR A 1 90 ? 6.220 -6.365 -7.824 1.00 92.00 90 TYR A N 1
ATOM 693 C CA . TYR A 1 90 ? 6.188 -4.925 -7.629 1.00 92.00 90 TYR A CA 1
ATOM 694 C C . TYR A 1 90 ? 6.559 -4.602 -6.199 1.00 92.00 90 TYR A C 1
ATOM 696 O O . TYR A 1 90 ? 6.006 -5.168 -5.261 1.00 92.00 90 TYR A O 1
ATOM 704 N N . GLU A 1 91 ? 7.430 -3.627 -6.027 1.00 94.19 91 GLU A N 1
ATOM 705 C CA . GLU A 1 91 ? 7.695 -3.016 -4.735 1.00 94.19 91 GLU A CA 1
ATOM 706 C C . GLU A 1 91 ? 7.511 -1.508 -4.823 1.00 94.19 91 GLU A C 1
ATOM 708 O O . GLU A 1 91 ? 7.487 -0.926 -5.908 1.00 94.19 91 GLU A O 1
ATOM 713 N N . GLY A 1 92 ? 7.354 -0.854 -3.681 1.00 94.62 92 GLY A N 1
ATOM 714 C CA . GLY A 1 92 ? 7.235 0.589 -3.692 1.00 94.62 92 GLY A CA 1
ATOM 715 C C . GLY A 1 92 ? 6.722 1.196 -2.408 1.00 94.62 92 GLY A C 1
ATOM 716 O O . GLY A 1 92 ? 6.782 0.623 -1.316 1.00 94.62 92 GLY A O 1
ATOM 717 N N . VAL A 1 93 ? 6.206 2.408 -2.568 1.00 95.56 93 VAL A N 1
ATOM 718 C CA . VAL A 1 93 ? 5.781 3.280 -1.481 1.00 95.56 93 VAL A CA 1
ATOM 719 C C . VAL A 1 93 ? 4.418 3.889 -1.793 1.00 95.56 93 VAL A C 1
ATOM 721 O O . VAL A 1 93 ? 4.107 4.226 -2.933 1.00 95.56 93 VAL A O 1
ATOM 724 N N . MET A 1 94 ? 3.583 4.028 -0.768 1.00 95.44 94 MET A N 1
ATOM 725 C CA . MET A 1 94 ? 2.241 4.595 -0.842 1.00 95.44 94 MET A CA 1
ATOM 726 C C . MET A 1 94 ? 2.066 5.696 0.195 1.00 95.44 94 MET A C 1
ATOM 728 O O . MET A 1 94 ? 2.484 5.555 1.342 1.00 95.44 94 MET A O 1
ATOM 732 N N . MET A 1 95 ? 1.354 6.753 -0.172 1.00 95.88 95 MET A N 1
ATOM 733 C CA . MET A 1 95 ? 0.816 7.742 0.753 1.00 95.88 95 MET A CA 1
ATOM 734 C C . MET A 1 95 ? -0.673 7.494 0.951 1.00 95.88 95 MET A C 1
ATOM 736 O O . MET A 1 95 ? -1.422 7.381 -0.018 1.00 95.88 95 MET A O 1
ATOM 740 N N . LEU A 1 96 ? -1.108 7.441 2.208 1.00 96.50 96 LEU A N 1
ATOM 741 C CA . LEU A 1 96 ? -2.497 7.210 2.595 1.00 96.50 96 LEU A CA 1
ATOM 742 C C . LEU A 1 96 ? -3.053 8.443 3.306 1.00 96.50 96 LEU A C 1
ATOM 744 O O . LEU A 1 96 ? -2.414 8.981 4.213 1.00 96.50 96 LEU A O 1
ATOM 748 N N . SER A 1 97 ? -4.270 8.859 2.956 1.00 96.38 97 SER A N 1
ATOM 749 C CA . SER A 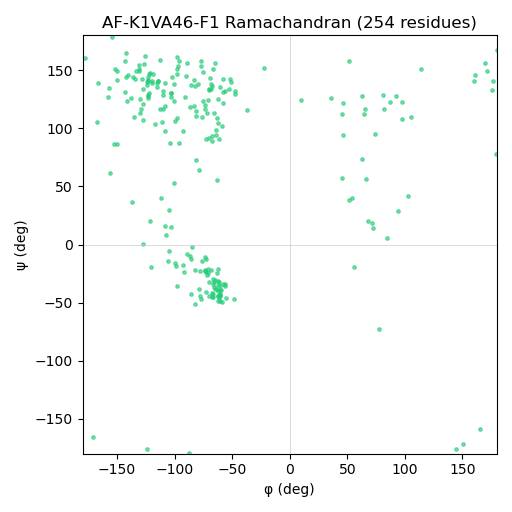1 97 ? -4.982 9.922 3.674 1.00 96.38 97 SER A CA 1
ATOM 750 C C . SER A 1 97 ? -6.496 9.770 3.575 1.00 96.38 97 SER A C 1
ATOM 752 O O . SER A 1 97 ? -7.028 9.269 2.586 1.00 96.38 97 SER A O 1
ATOM 754 N N . ALA A 1 98 ? -7.217 10.242 4.593 1.00 95.62 98 ALA A N 1
ATOM 755 C CA . ALA A 1 98 ? -8.674 10.348 4.539 1.00 95.62 98 ALA A CA 1
ATOM 756 C C . ALA A 1 98 ? -9.133 11.467 3.582 1.00 95.62 98 ALA A C 1
ATOM 758 O O . ALA A 1 98 ? -10.242 11.407 3.049 1.00 95.62 98 ALA A O 1
ATOM 759 N N . ASP A 1 99 ? -8.284 12.473 3.342 1.00 94.12 99 ASP A N 1
ATOM 760 C CA . ASP A 1 99 ? -8.567 13.563 2.413 1.00 94.12 99 ASP A CA 1
ATOM 761 C C . ASP A 1 99 ? -7.913 13.301 1.051 1.00 94.12 99 ASP A C 1
ATOM 763 O O . ASP A 1 99 ? -6.701 13.420 0.874 1.00 94.12 99 ASP A O 1
ATOM 767 N N . ARG A 1 100 ? -8.747 12.998 0.051 1.00 92.19 100 ARG A N 1
ATOM 768 C CA . ARG A 1 100 ? -8.297 12.795 -1.332 1.00 92.19 100 ARG A CA 1
ATOM 769 C C . ARG A 1 100 ? -7.577 14.018 -1.897 1.00 92.19 100 ARG A C 1
ATOM 771 O O . ARG A 1 100 ? -6.665 13.861 -2.699 1.00 92.19 100 ARG A O 1
ATOM 778 N N . LYS A 1 101 ? -7.986 15.232 -1.514 1.00 90.56 101 LYS A N 1
ATOM 779 C CA . LYS A 1 101 ? -7.342 16.459 -2.002 1.00 90.56 101 LYS A CA 1
ATOM 780 C C . LYS A 1 101 ? -5.949 16.616 -1.416 1.00 90.56 101 LYS A C 1
ATOM 782 O O . LYS A 1 101 ? -5.068 17.107 -2.101 1.00 90.56 101 LYS A O 1
ATOM 787 N N . ALA A 1 102 ? -5.730 16.158 -0.189 1.00 90.25 102 ALA A N 1
ATOM 788 C CA . ALA A 1 102 ? -4.415 16.197 0.435 1.00 90.25 102 ALA A CA 1
ATOM 789 C C . ALA A 1 102 ? -3.407 15.290 -0.304 1.00 90.25 102 ALA A C 1
ATOM 791 O O . ALA A 1 102 ? -2.229 15.627 -0.397 1.00 90.25 102 ALA A O 1
ATOM 792 N N . LEU A 1 103 ? -3.877 14.195 -0.919 1.00 90.31 103 LEU A N 1
ATOM 793 C CA . LEU A 1 103 ? -3.053 13.350 -1.791 1.00 90.31 103 LEU A CA 1
ATOM 794 C C . LEU A 1 103 ? -2.729 13.975 -3.149 1.00 90.31 103 LEU A C 1
ATOM 796 O O . LEU A 1 103 ? -1.826 13.482 -3.822 1.00 90.31 103 LEU A O 1
ATOM 800 N N . SER A 1 104 ? -3.395 15.066 -3.547 1.00 85.38 104 SER A N 1
ATOM 801 C CA . SER A 1 104 ? -3.087 15.711 -4.824 1.00 85.38 104 SER A CA 1
ATOM 802 C C . SER A 1 104 ? -1.661 16.252 -4.864 1.00 85.38 104 SER A C 1
ATOM 804 O O . SER A 1 104 ? -1.094 16.337 -5.937 1.00 85.38 104 SER A O 1
ATOM 806 N N . TYR A 1 105 ? -1.045 16.548 -3.715 1.00 83.06 105 TYR A N 1
ATOM 807 C CA . TYR A 1 105 ? 0.375 16.913 -3.639 1.00 83.06 105 TYR A CA 1
ATOM 808 C C . TYR A 1 105 ? 1.311 15.797 -4.131 1.00 83.06 105 TYR A C 1
ATOM 810 O O . TYR A 1 105 ? 2.382 16.070 -4.658 1.00 83.06 105 TYR A O 1
ATOM 818 N N . PHE A 1 106 ? 0.909 14.541 -3.937 1.00 84.25 106 PHE A N 1
ATOM 819 C CA . PHE A 1 106 ? 1.704 13.368 -4.296 1.00 84.25 106 PHE A CA 1
ATOM 820 C C . PHE A 1 106 ? 1.388 12.861 -5.698 1.00 84.25 106 PHE A C 1
ATOM 822 O O . PHE A 1 106 ? 2.213 12.179 -6.291 1.00 84.25 106 PHE A O 1
ATOM 829 N N . SER A 1 107 ? 0.194 13.168 -6.208 1.00 76.69 107 SER A N 1
ATOM 830 C CA . SER A 1 107 ? -0.255 12.732 -7.531 1.00 76.69 107 SER A CA 1
ATOM 831 C C . SER A 1 107 ? -0.082 13.775 -8.611 1.00 76.69 107 SER A C 1
ATOM 833 O O . SER A 1 107 ? 0.150 13.472 -9.771 1.00 76.69 107 SER A O 1
ATOM 835 N N . GLU A 1 108 ? -0.280 15.026 -8.224 1.00 66.12 108 GLU A N 1
ATOM 836 C CA . GLU A 1 108 ? 0.044 16.178 -9.020 1.00 66.12 108 GLU A CA 1
ATOM 837 C C . GLU A 1 108 ? 1.418 16.619 -8.528 1.00 66.12 108 GLU A C 1
ATOM 839 O O . GLU A 1 108 ? 1.549 17.521 -7.701 1.00 66.12 108 GLU A O 1
ATOM 844 N N . GLU A 1 109 ? 2.468 16.048 -9.104 1.00 56.69 109 GLU A N 1
ATOM 845 C CA . GLU A 1 109 ? 3.728 16.766 -9.296 1.00 56.69 109 GLU A CA 1
ATOM 846 C C . GLU A 1 109 ? 3.461 17.955 -10.253 1.00 56.69 109 GLU A C 1
ATOM 848 O O . GLU A 1 109 ? 3.990 18.091 -11.351 1.00 56.69 109 GLU A O 1
ATOM 853 N N . LYS A 1 110 ? 2.495 18.802 -9.884 1.00 43.44 110 LYS A N 1
ATOM 854 C CA . LYS A 1 110 ? 1.973 19.897 -10.678 1.00 43.44 110 LYS A CA 1
ATOM 855 C C . LYS A 1 110 ? 3.048 20.973 -10.664 1.00 43.44 110 LYS A C 1
ATOM 857 O O . LYS A 1 110 ? 3.289 21.589 -9.628 1.00 43.44 110 LYS A O 1
ATOM 862 N N . LEU A 1 111 ? 3.574 21.258 -11.854 1.00 41.94 111 LEU A N 1
ATOM 863 C CA . LEU A 1 111 ? 4.232 22.508 -12.261 1.00 41.94 111 LEU A CA 1
ATOM 864 C C . LEU A 1 111 ? 5.770 22.615 -12.150 1.00 41.94 111 LEU A C 1
ATOM 866 O O . LEU A 1 111 ? 6.234 23.740 -11.993 1.00 41.94 111 LEU A O 1
ATOM 870 N N . ARG A 1 112 ? 6.595 21.555 -12.251 1.00 48.53 112 ARG A N 1
ATOM 871 C CA . ARG A 1 112 ? 8.074 21.752 -12.226 1.00 48.53 112 ARG A CA 1
ATOM 872 C C . ARG A 1 112 ? 8.955 21.161 -13.322 1.00 48.53 112 ARG A C 1
ATOM 874 O O . ARG A 1 112 ? 10.117 21.535 -13.343 1.00 48.53 112 ARG A O 1
ATOM 881 N N . ASP A 1 113 ? 8.404 20.472 -14.312 1.00 40.59 113 ASP A N 1
ATOM 882 C CA . ASP A 1 113 ? 9.023 20.485 -15.653 1.00 40.59 113 ASP A CA 1
ATOM 883 C C . ASP A 1 113 ? 8.484 21.640 -16.521 1.00 40.59 113 ASP A C 1
ATOM 885 O O . ASP A 1 113 ? 9.003 21.948 -17.590 1.00 40.59 113 ASP A O 1
ATOM 889 N N . LEU A 1 114 ? 7.453 22.353 -16.049 1.00 40.28 114 LEU A N 1
ATOM 890 C CA . LEU A 1 114 ? 6.833 23.466 -16.781 1.00 40.28 114 LEU A CA 1
ATOM 891 C C . LEU A 1 114 ? 7.528 24.827 -16.596 1.00 40.28 114 LEU A C 1
ATOM 893 O O . LEU A 1 114 ? 7.126 25.787 -17.244 1.00 40.28 114 LEU A O 1
ATOM 897 N N . GLU A 1 115 ? 8.585 24.930 -15.786 1.00 41.78 115 GLU A N 1
ATOM 898 C CA . GLU A 1 115 ? 9.449 26.127 -15.740 1.00 41.78 115 GLU A CA 1
ATOM 899 C C . GLU A 1 115 ? 10.787 25.906 -16.476 1.00 41.78 115 GLU A C 1
ATOM 901 O O . GLU A 1 115 ? 11.726 26.683 -16.336 1.00 41.78 115 GLU A O 1
ATOM 906 N N . THR A 1 116 ? 10.878 24.855 -17.299 1.00 47.06 116 THR A N 1
ATOM 907 C CA . THR A 1 116 ? 11.972 24.651 -18.270 1.00 47.06 116 THR A CA 1
ATOM 908 C C . THR A 1 116 ? 11.514 24.868 -19.720 1.00 47.06 116 THR A C 1
ATOM 910 O O . THR A 1 116 ? 12.271 24.610 -20.651 1.00 47.06 116 THR A O 1
ATOM 913 N N . ALA A 1 117 ? 10.288 25.369 -19.933 1.00 43.94 117 ALA A N 1
ATOM 914 C CA . ALA A 1 117 ? 9.669 25.479 -21.257 1.00 43.94 117 ALA A CA 1
ATOM 915 C C . ALA A 1 117 ? 8.930 26.811 -21.526 1.00 43.94 117 ALA A C 1
ATOM 917 O O . ALA A 1 117 ? 7.921 26.808 -22.227 1.00 43.94 117 ALA A O 1
ATOM 918 N N . ASP A 1 118 ? 9.431 27.955 -21.035 1.00 39.25 118 ASP A N 1
ATOM 919 C CA . ASP A 1 118 ? 9.027 29.284 -21.554 1.00 39.25 118 ASP A CA 1
ATOM 920 C C . ASP A 1 118 ? 10.174 29.996 -22.307 1.00 39.25 118 ASP A C 1
ATOM 922 O O . ASP A 1 118 ? 10.372 31.206 -22.221 1.00 39.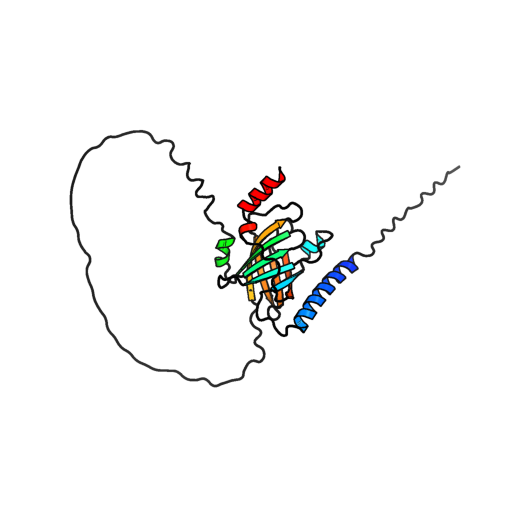25 118 ASP A O 1
ATOM 926 N N . GLU A 1 119 ? 10.939 29.223 -23.089 1.00 47.91 119 GLU A N 1
ATOM 927 C CA . GLU A 1 119 ? 11.800 29.720 -24.175 1.00 47.91 119 GLU A CA 1
ATOM 928 C C . GLU A 1 119 ? 11.137 29.516 -25.552 1.00 47.91 119 GLU A C 1
ATOM 930 O O . GLU A 1 119 ? 11.734 28.943 -26.454 1.00 47.91 119 GLU A O 1
ATOM 935 N N . VAL A 1 120 ? 9.899 29.969 -25.788 1.00 48.09 120 VAL A N 1
ATOM 936 C CA . VAL A 1 120 ? 9.421 30.130 -27.184 1.00 48.09 120 VAL A CA 1
ATOM 937 C C . VAL A 1 120 ? 8.283 31.146 -27.327 1.00 48.09 120 VAL A C 1
ATOM 939 O O . VAL A 1 120 ? 7.199 30.850 -27.816 1.00 48.09 120 VAL A O 1
ATOM 942 N N . ALA A 1 121 ? 8.534 32.409 -26.986 1.00 47.38 121 ALA A N 1
ATOM 943 C CA . ALA A 1 121 ? 7.713 33.495 -27.522 1.00 47.38 121 ALA A CA 1
ATOM 944 C C . ALA A 1 121 ? 8.483 34.814 -27.603 1.00 47.38 121 ALA A C 1
ATOM 946 O O . ALA A 1 121 ? 8.392 35.644 -26.700 1.00 47.38 121 ALA A O 1
ATOM 947 N N . LYS A 1 122 ? 9.203 35.024 -28.716 1.00 41.91 122 LYS A N 1
ATOM 948 C CA . LYS A 1 122 ? 9.232 36.294 -29.478 1.00 41.91 122 LYS A CA 1
ATOM 949 C C . LYS A 1 122 ? 10.177 36.190 -30.678 1.00 41.91 122 LYS A C 1
ATOM 951 O O . LYS A 1 122 ? 11.272 36.743 -30.687 1.00 41.91 122 LYS A O 1
ATOM 956 N N . ALA A 1 123 ? 9.697 35.527 -31.726 1.00 39.75 123 ALA A N 1
ATOM 957 C CA . ALA A 1 123 ? 10.100 35.864 -33.082 1.00 39.75 123 ALA A CA 1
ATOM 958 C C . ALA A 1 123 ? 8.993 36.720 -33.720 1.00 39.75 123 ALA A C 1
ATOM 960 O O . ALA A 1 123 ? 7.842 36.305 -33.802 1.00 39.75 123 ALA A O 1
ATOM 961 N N . ASP A 1 124 ? 9.408 37.902 -34.169 1.00 40.31 124 ASP A N 1
ATOM 962 C CA . ASP A 1 124 ? 8.812 38.714 -35.233 1.00 40.31 124 ASP A CA 1
ATOM 963 C C . ASP A 1 124 ? 7.493 39.478 -34.976 1.00 40.31 124 ASP A C 1
ATOM 965 O O . ASP A 1 124 ? 6.391 39.026 -35.279 1.00 40.31 124 ASP A O 1
ATOM 969 N N . GLN A 1 125 ? 7.626 40.760 -34.607 1.00 40.62 125 GLN A N 1
ATOM 970 C CA . GLN A 1 125 ? 6.859 41.792 -35.309 1.00 40.62 125 GLN A CA 1
ATOM 971 C C . GLN A 1 125 ? 7.692 43.067 -35.510 1.00 40.62 125 GLN A C 1
ATOM 973 O O . GLN A 1 125 ? 8.245 43.657 -34.583 1.00 40.62 125 GLN A O 1
ATOM 978 N N . LYS A 1 126 ? 7.792 43.445 -36.784 1.00 43.12 126 LYS A N 1
ATOM 979 C CA . LYS A 1 126 ? 8.552 44.559 -37.348 1.00 43.12 126 LYS A CA 1
ATOM 980 C C . LYS A 1 126 ? 8.027 45.944 -36.935 1.00 43.12 126 LYS A C 1
ATOM 982 O O . LYS A 1 126 ? 6.828 46.163 -36.854 1.00 43.12 126 LYS A O 1
ATOM 987 N N . GLN A 1 127 ? 8.982 46.878 -36.902 1.00 38.12 127 GLN A N 1
ATOM 988 C CA . GLN A 1 127 ? 8.921 48.292 -37.318 1.00 38.12 127 GLN A CA 1
ATOM 989 C C . GLN A 1 127 ? 8.026 49.321 -36.586 1.00 38.12 127 GLN A C 1
ATOM 991 O O . GLN A 1 127 ? 6.825 49.400 -36.795 1.00 38.12 127 GLN A O 1
ATOM 996 N N . SER A 1 128 ? 8.750 50.299 -36.011 1.00 35.94 128 SER A N 1
ATOM 997 C CA . SER A 1 128 ? 8.602 51.760 -36.205 1.00 35.94 128 SER A CA 1
ATOM 998 C C . SER A 1 128 ? 7.525 52.519 -35.412 1.00 35.94 128 SER A C 1
ATOM 1000 O O . SER A 1 128 ? 6.340 52.384 -35.675 1.00 35.94 128 SER A O 1
ATOM 1002 N N . VAL A 1 129 ? 7.949 53.455 -34.546 1.00 34.28 129 VAL A N 1
ATOM 1003 C CA . VAL A 1 129 ? 7.986 54.922 -34.796 1.00 34.28 129 VAL A CA 1
ATOM 1004 C C . VAL A 1 129 ? 8.438 55.654 -33.512 1.00 34.28 129 VAL A C 1
ATOM 1006 O O . VAL A 1 129 ? 7.942 55.398 -32.420 1.00 34.28 129 VAL A O 1
ATOM 1009 N N . ASN A 1 130 ? 9.381 56.589 -33.671 1.00 37.06 130 ASN A N 1
ATOM 1010 C CA . ASN A 1 130 ? 9.794 57.595 -32.683 1.00 37.06 130 ASN A CA 1
ATOM 1011 C C . ASN A 1 130 ? 8.629 58.491 -32.225 1.00 37.06 130 ASN A C 1
ATOM 1013 O O . ASN A 1 130 ? 7.875 58.982 -33.061 1.00 37.06 130 ASN A O 1
ATOM 1017 N N . GLY A 1 131 ? 8.589 58.867 -30.944 1.00 32.66 131 GLY A N 1
ATOM 1018 C CA . GLY A 1 131 ? 7.695 59.930 -30.472 1.00 32.66 131 GLY A CA 1
ATOM 1019 C C . GLY A 1 131 ? 8.012 60.408 -29.059 1.00 32.66 131 GLY A C 1
ATOM 1020 O O . GLY A 1 131 ? 7.746 59.724 -28.084 1.00 32.66 131 GLY A O 1
ATOM 1021 N N . HIS A 1 132 ? 8.607 61.591 -28.981 1.00 35.81 132 HIS A N 1
ATOM 1022 C CA . HIS A 1 132 ? 9.084 62.309 -27.803 1.00 35.81 132 HIS A CA 1
ATOM 1023 C C . HIS A 1 132 ? 7.937 62.980 -27.006 1.00 35.81 132 HIS A C 1
ATOM 1025 O O . HIS A 1 132 ? 6.944 63.388 -27.599 1.00 35.81 132 HIS A O 1
ATOM 1031 N N . HIS A 1 133 ? 8.200 63.249 -25.717 1.00 35.03 133 HIS A N 1
ATOM 1032 C CA . HIS A 1 133 ? 7.736 64.399 -24.906 1.00 35.03 133 HIS A CA 1
ATOM 1033 C C . HIS A 1 133 ? 6.626 64.236 -23.833 1.00 35.03 133 HIS A C 1
ATOM 1035 O O . HIS A 1 133 ? 5.443 64.149 -24.121 1.00 35.03 133 HIS A O 1
ATOM 1041 N N . GLU A 1 134 ? 7.096 64.344 -22.582 1.00 40.09 134 GLU A N 1
ATOM 1042 C CA . GLU A 1 134 ? 6.684 65.266 -21.503 1.00 40.09 134 GLU A CA 1
ATOM 1043 C C . GLU A 1 134 ? 5.270 65.288 -20.871 1.00 40.09 134 GLU A C 1
ATOM 1045 O O . GLU A 1 134 ? 4.274 65.646 -21.484 1.00 40.09 134 GLU A O 1
ATOM 1050 N N . ARG A 1 135 ? 5.339 65.208 -19.528 1.00 40.75 135 ARG A N 1
ATOM 1051 C CA . ARG A 1 135 ? 4.761 66.113 -18.508 1.00 40.75 135 ARG A CA 1
ATOM 1052 C C . ARG A 1 135 ? 3.366 65.845 -17.914 1.00 40.75 135 ARG A C 1
ATOM 1054 O O . ARG A 1 135 ? 2.346 65.924 -18.580 1.00 40.75 135 ARG A O 1
ATOM 1061 N N . LYS A 1 136 ? 3.434 65.849 -16.572 1.00 39.22 136 LYS A N 1
ATOM 1062 C CA . LYS A 1 136 ? 2.618 66.563 -15.573 1.00 39.22 136 LYS A CA 1
ATOM 1063 C C . LYS A 1 136 ? 1.455 65.839 -14.893 1.00 39.22 136 LYS A C 1
ATOM 1065 O O . LYS A 1 136 ? 0.506 65.409 -15.528 1.00 39.22 136 LYS A O 1
ATOM 1070 N N . ASP A 1 137 ? 1.597 65.834 -13.563 1.00 36.00 137 ASP A N 1
ATOM 1071 C CA . ASP A 1 137 ? 0.661 66.311 -12.540 1.00 36.00 137 ASP A CA 1
ATOM 1072 C C . ASP A 1 137 ? -0.810 65.899 -12.694 1.00 36.00 137 ASP A C 1
ATOM 1074 O O . ASP A 1 137 ? -1.496 66.344 -13.608 1.00 36.00 137 ASP A O 1
ATOM 1078 N N . ASN A 1 138 ? -1.368 65.217 -11.692 1.00 41.94 138 ASN A N 1
ATOM 1079 C CA . ASN A 1 138 ? -2.053 65.900 -10.586 1.00 41.94 138 ASN A CA 1
ATOM 1080 C C . ASN A 1 138 ? -3.003 64.954 -9.820 1.00 41.94 138 ASN A C 1
ATOM 1082 O O . ASN A 1 138 ? -3.624 64.094 -10.432 1.00 41.94 138 ASN A O 1
ATOM 1086 N N . ASP A 1 139 ? -3.095 65.185 -8.502 1.00 34.88 139 ASP A N 1
ATOM 1087 C CA . ASP A 1 139 ? -4.212 64.971 -7.558 1.00 34.88 139 ASP A CA 1
ATOM 1088 C C . ASP A 1 139 ? -5.143 63.752 -7.747 1.00 34.88 139 ASP A C 1
ATOM 1090 O O . ASP A 1 139 ? -5.792 63.575 -8.766 1.00 34.88 139 ASP A O 1
ATOM 1094 N N . GLY A 1 140 ? -5.361 62.882 -6.762 1.00 33.94 140 GLY A N 1
ATOM 1095 C CA . GLY A 1 140 ? -5.648 63.190 -5.363 1.00 33.94 140 GLY A CA 1
ATOM 1096 C C . GLY A 1 140 ? -7.084 62.747 -5.027 1.00 33.94 140 GLY A C 1
ATOM 1097 O O . GLY A 1 140 ? -7.958 62.807 -5.885 1.00 33.94 140 GLY A O 1
ATOM 1098 N N . ILE A 1 141 ? -7.319 62.389 -3.752 1.00 38.50 141 ILE A N 1
ATOM 1099 C CA . ILE A 1 141 ? -8.641 62.304 -3.076 1.00 38.50 141 ILE A CA 1
ATOM 1100 C C . ILE A 1 141 ? -9.407 60.984 -3.382 1.00 38.50 141 ILE A C 1
ATOM 1102 O O . ILE A 1 141 ? -9.558 60.599 -4.526 1.00 38.50 141 ILE A O 1
ATOM 1106 N N . SER A 1 142 ? -9.925 60.171 -2.451 1.00 41.78 142 SER A N 1
ATOM 1107 C CA . SER A 1 142 ? -10.383 60.367 -1.072 1.00 41.78 142 SER A CA 1
ATOM 1108 C C . SER A 1 142 ? -10.354 59.031 -0.309 1.00 41.78 142 SER A C 1
ATOM 1110 O O . SER A 1 142 ? -10.980 58.060 -0.733 1.00 41.78 142 SER A O 1
ATOM 1112 N N . LEU A 1 143 ? -9.694 58.996 0.850 1.00 43.06 143 LEU A N 1
ATOM 1113 C CA . LEU A 1 143 ? -9.917 57.998 1.899 1.00 43.06 143 LEU A CA 1
ATOM 1114 C C . LEU A 1 143 ? -10.588 58.703 3.085 1.00 43.06 143 LEU A C 1
ATOM 1116 O O . LEU A 1 143 ? -10.004 59.584 3.712 1.00 43.06 143 LEU A O 1
ATOM 1120 N N . GLY A 1 144 ? -11.812 58.288 3.395 1.00 35.91 144 GLY A N 1
ATOM 1121 C CA . GLY A 1 144 ? -12.608 58.683 4.561 1.00 35.91 144 GLY A CA 1
ATOM 1122 C C . GLY A 1 144 ? -13.984 58.014 4.437 1.00 35.91 144 GLY A C 1
ATOM 1123 O O . GLY A 1 144 ? -14.501 57.916 3.337 1.00 35.91 144 GLY A O 1
ATOM 1124 N N . THR A 1 145 ? -14.654 57.494 5.465 1.00 35.97 145 THR A N 1
ATOM 1125 C CA . THR A 1 145 ? -14.664 57.899 6.870 1.00 35.97 145 THR A CA 1
ATOM 1126 C C . THR A 1 145 ? -15.315 56.795 7.730 1.00 35.97 145 THR A C 1
ATOM 1128 O O . THR A 1 145 ? -16.316 56.203 7.348 1.00 35.97 145 THR A O 1
ATOM 1131 N N . LYS A 1 146 ? -14.715 56.555 8.906 1.00 44.81 146 LYS A N 1
ATOM 1132 C CA . LYS A 1 146 ? -15.245 56.031 10.194 1.00 44.81 146 LYS A CA 1
ATOM 1133 C C . LYS A 1 146 ? -16.781 56.203 10.394 1.00 44.81 146 LYS A C 1
ATOM 1135 O O . LYS A 1 146 ? -17.300 57.235 10.006 1.00 44.81 146 LYS A O 1
ATOM 1140 N N . ARG A 1 147 ? -17.549 55.391 11.145 1.00 42.62 147 ARG A N 1
ATOM 1141 C CA . ARG A 1 147 ? -17.391 54.979 12.564 1.00 42.62 147 ARG A CA 1
ATOM 1142 C C . ARG A 1 147 ? -18.664 54.210 13.033 1.00 42.62 147 ARG A C 1
ATOM 1144 O O . ARG A 1 147 ? -19.729 54.645 12.624 1.00 42.62 147 ARG A O 1
ATOM 1151 N N . LYS A 1 148 ? -18.493 53.246 13.972 1.00 39.09 148 LYS A N 1
ATOM 1152 C CA . LYS A 1 148 ? -19.338 52.826 15.146 1.00 39.09 148 LYS A CA 1
ATOM 1153 C C . LYS A 1 148 ? -20.840 52.508 14.938 1.00 39.09 148 LYS A C 1
ATOM 1155 O O . LYS A 1 148 ? -21.458 53.093 14.074 1.00 39.09 148 LYS A O 1
ATOM 1160 N N . ALA A 1 149 ? -21.572 51.755 15.760 1.00 40.34 149 ALA A N 1
ATOM 1161 C CA . ALA A 1 149 ? -21.461 50.750 16.840 1.00 40.34 149 ALA A CA 1
ATOM 1162 C C . ALA A 1 149 ? -22.844 50.816 17.532 1.00 40.34 149 ALA A C 1
ATOM 1164 O O . ALA A 1 149 ? -23.321 51.935 17.664 1.00 40.34 149 ALA A O 1
ATOM 1165 N N . ASP A 1 150 ? -23.447 49.703 17.960 1.00 42.22 150 ASP A N 1
ATOM 1166 C CA . ASP A 1 150 ? -24.442 49.615 19.057 1.00 42.22 150 ASP A CA 1
ATOM 1167 C C . ASP A 1 150 ? -24.894 48.146 19.226 1.00 42.22 150 ASP A C 1
ATOM 1169 O O . ASP A 1 150 ? -24.660 47.309 18.355 1.00 42.22 150 ASP A O 1
ATOM 1173 N N . ASP A 1 151 ? -25.580 47.830 20.318 1.00 39.91 151 ASP A N 1
ATOM 1174 C CA . ASP A 1 151 ? -25.170 47.046 21.487 1.00 39.91 151 ASP A CA 1
ATOM 1175 C C . ASP A 1 151 ? -26.377 46.184 21.939 1.00 39.91 151 ASP A C 1
ATOM 1177 O O . ASP A 1 151 ? -27.507 46.481 21.550 1.00 39.91 151 ASP A O 1
ATOM 1181 N N . ALA A 1 152 ? -26.107 45.185 22.791 1.00 40.38 152 ALA A N 1
ATOM 1182 C CA . ALA A 1 152 ? -26.980 44.534 23.792 1.00 40.38 152 ALA A CA 1
ATOM 1183 C C . ALA A 1 152 ? -28.234 43.735 23.333 1.00 40.38 152 ALA A C 1
ATOM 1185 O O . ALA A 1 152 ? -29.165 44.255 22.733 1.00 40.38 152 ALA A O 1
ATOM 1186 N N . GLU A 1 153 ? -28.231 42.402 23.510 1.00 42.47 153 GLU A N 1
ATOM 1187 C CA . GLU A 1 153 ? -28.780 41.610 24.650 1.00 42.47 153 GLU A CA 1
ATOM 1188 C C . GLU A 1 153 ? -30.275 41.242 24.510 1.00 42.47 153 GLU A C 1
ATOM 1190 O O . GLU A 1 153 ? -31.118 42.122 24.424 1.00 42.47 153 GLU A O 1
ATOM 1195 N N . ASP A 1 154 ? -30.624 39.942 24.543 1.00 34.09 154 ASP A N 1
ATOM 1196 C CA . ASP A 1 154 ? -31.353 39.312 25.668 1.00 34.09 154 ASP A CA 1
ATOM 1197 C C . ASP A 1 154 ? -31.562 37.786 25.447 1.00 34.09 154 ASP A C 1
ATOM 1199 O O . ASP A 1 154 ? -31.447 37.233 24.355 1.00 34.09 154 ASP A O 1
ATOM 1203 N N . ARG A 1 155 ? -31.821 37.109 26.561 1.00 36.91 155 ARG A N 1
ATOM 1204 C CA . ARG A 1 155 ? -31.660 35.701 26.936 1.00 36.91 155 ARG A CA 1
ATOM 1205 C C . ARG A 1 155 ? -32.876 34.813 26.610 1.00 36.91 155 ARG A C 1
ATOM 1207 O O . ARG A 1 155 ? -34.007 35.260 26.757 1.00 36.91 155 ARG A O 1
ATOM 1214 N N . ARG A 1 156 ? -32.673 33.490 26.446 1.00 40.09 156 ARG A N 1
ATOM 1215 C CA . ARG A 1 156 ? -33.022 32.443 27.456 1.00 40.09 156 ARG A CA 1
ATOM 1216 C C . ARG A 1 156 ? -32.918 30.986 26.941 1.00 40.09 156 ARG A C 1
ATOM 1218 O O . ARG A 1 156 ? -33.014 30.750 25.742 1.00 40.09 156 ARG A O 1
ATOM 1225 N N . PRO A 1 157 ? -32.729 30.006 27.856 1.00 49.81 157 PRO A N 1
ATOM 1226 C CA . PRO A 1 157 ? -32.295 28.640 27.558 1.00 49.81 157 PRO A CA 1
ATOM 1227 C C . PRO A 1 157 ? -33.457 27.633 27.454 1.00 49.81 157 PRO A C 1
ATOM 1229 O O . PRO A 1 157 ? -34.475 27.768 28.131 1.00 49.81 157 PRO A O 1
ATOM 1232 N N . SER A 1 158 ? -33.266 26.559 26.685 1.00 45.56 158 SER A N 1
ATOM 1233 C CA . SER A 1 158 ? -34.086 25.336 26.739 1.00 45.56 158 SER A CA 1
ATOM 1234 C C . SER A 1 158 ? -33.135 24.143 26.918 1.00 45.56 158 SER A C 1
ATOM 1236 O O . SER A 1 158 ? -32.186 23.983 26.167 1.00 45.56 158 SER A O 1
ATOM 1238 N N . LYS A 1 159 ? -33.097 23.534 28.106 1.00 44.75 159 LYS A N 1
ATOM 1239 C CA . LYS A 1 159 ? -33.970 22.485 28.673 1.00 44.75 159 LYS A CA 1
ATOM 1240 C C . LYS A 1 159 ? -33.314 21.111 28.488 1.00 44.75 159 LYS A C 1
ATOM 1242 O O . LYS A 1 159 ? -33.244 20.580 27.390 1.00 44.75 159 LYS A O 1
ATOM 1247 N N . ALA A 1 160 ? -32.839 20.570 29.609 1.00 44.50 160 ALA A N 1
ATOM 1248 C CA . ALA A 1 160 ? -32.254 19.245 29.734 1.00 44.50 160 ALA A CA 1
ATOM 1249 C C . ALA A 1 160 ? -33.250 18.142 29.342 1.00 44.50 160 ALA A C 1
ATOM 1251 O O . ALA A 1 160 ? -34.397 18.148 29.798 1.00 44.50 160 ALA A O 1
ATOM 1252 N N . ALA A 1 161 ? -32.774 17.169 28.564 1.00 39.34 161 ALA A N 1
ATOM 1253 C CA . ALA A 1 161 ? -33.428 15.888 28.344 1.00 39.34 161 ALA A CA 1
ATOM 1254 C C . ALA A 1 161 ? -32.520 14.765 28.870 1.00 39.34 161 ALA A C 1
ATOM 1256 O O . ALA A 1 161 ? -31.472 14.456 28.316 1.00 39.34 161 ALA A O 1
ATOM 1257 N N . LYS A 1 162 ? -32.939 14.276 30.036 1.00 36.88 162 LYS A N 1
ATOM 1258 C CA . LYS A 1 162 ? -32.886 12.920 30.587 1.00 36.88 162 LYS A CA 1
ATOM 1259 C C . LYS A 1 162 ? -32.049 11.860 29.844 1.00 36.88 162 LYS A C 1
ATOM 1261 O O . LYS A 1 162 ? -32.328 11.497 28.711 1.00 36.88 162 LYS A O 1
ATOM 1266 N N . THR A 1 163 ? -31.126 11.294 30.615 1.00 41.41 163 THR A N 1
ATOM 1267 C CA . THR A 1 163 ? -30.490 9.981 30.494 1.00 41.41 163 THR A CA 1
ATOM 1268 C C . THR A 1 163 ? -31.447 8.888 30.009 1.00 41.41 163 THR A C 1
ATOM 1270 O O . THR A 1 163 ? -32.358 8.502 30.741 1.00 41.41 163 THR A O 1
ATOM 1273 N N . GLU A 1 164 ? -31.168 8.334 28.832 1.00 38.53 164 GLU A N 1
ATOM 1274 C CA . GLU A 1 164 ? -31.547 6.978 28.440 1.00 38.53 164 GLU A CA 1
ATOM 1275 C C . GLU A 1 164 ? -30.290 6.285 27.895 1.00 38.53 164 GLU A C 1
ATOM 1277 O O . GLU A 1 164 ? -29.694 6.718 26.916 1.00 38.53 164 GLU A O 1
ATOM 1282 N N . SER A 1 165 ? -29.857 5.277 28.652 1.00 37.50 165 SER A N 1
ATOM 1283 C CA . SER A 1 165 ? -29.262 4.012 28.212 1.00 37.50 165 SER A CA 1
ATOM 1284 C C . SER A 1 165 ? -28.187 4.049 27.118 1.00 37.50 165 SER A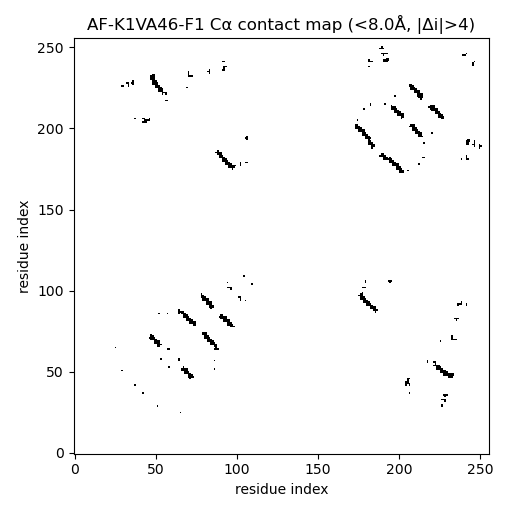 C 1
ATOM 1286 O O . SER A 1 165 ? -28.460 4.268 25.943 1.00 37.50 165 SER A O 1
ATOM 1288 N N . ALA A 1 166 ? -26.958 3.714 27.518 1.00 43.06 166 ALA A N 1
ATOM 1289 C CA . ALA A 1 166 ? -25.859 3.387 26.618 1.00 43.06 166 ALA A CA 1
ATOM 1290 C C . ALA A 1 166 ? -26.301 2.388 25.529 1.00 43.06 166 ALA A C 1
ATOM 1292 O O . ALA A 1 166 ? -26.834 1.332 25.879 1.00 43.06 166 ALA A O 1
ATOM 1293 N N . PRO A 1 167 ? -26.044 2.654 24.235 1.00 40.50 167 PRO A N 1
ATOM 1294 C CA . PRO A 1 167 ? -26.006 1.583 23.265 1.00 40.50 167 PRO A CA 1
ATOM 1295 C C . PRO A 1 167 ? -24.727 0.790 23.524 1.00 40.50 167 PRO A C 1
ATOM 1297 O O . PRO A 1 167 ? -23.603 1.278 23.376 1.00 40.50 167 PRO A O 1
ATOM 1300 N N . GLU A 1 168 ? -24.921 -0.442 23.970 1.00 42.56 168 GLU A N 1
ATOM 1301 C CA . GLU A 1 168 ? -23.923 -1.490 23.894 1.00 42.56 168 GLU A CA 1
ATOM 1302 C C . GLU A 1 168 ? -23.326 -1.514 22.474 1.00 42.56 168 GLU A C 1
ATOM 1304 O O . GLU A 1 168 ? -24.046 -1.489 21.479 1.00 42.56 168 GLU A O 1
ATOM 1309 N N . SER A 1 169 ? -21.991 -1.560 22.395 1.00 51.41 169 SER A N 1
ATOM 1310 C CA . SER A 1 169 ? -21.226 -1.823 21.170 1.00 51.41 169 SER A CA 1
ATOM 1311 C C . SER A 1 169 ? -21.388 -0.791 20.035 1.00 51.41 169 SER A C 1
ATOM 1313 O O . SER A 1 169 ? -21.946 -1.082 18.975 1.00 51.41 169 SER A O 1
ATOM 1315 N N . SER A 1 170 ? -20.787 0.396 20.188 1.00 45.94 170 SER A N 1
ATOM 1316 C CA . SER A 1 170 ? -20.525 1.292 19.054 1.00 45.94 170 SER A CA 1
ATOM 1317 C C . SER A 1 170 ? -19.536 0.632 18.086 1.00 45.94 170 SER A C 1
ATOM 1319 O O . SER A 1 170 ? -18.317 0.713 18.268 1.00 45.94 170 SER A O 1
ATOM 1321 N N . ALA A 1 171 ? -20.055 -0.036 17.059 1.00 54.91 171 ALA A N 1
ATOM 1322 C CA . ALA A 1 171 ? -19.297 -0.327 15.854 1.00 54.91 171 ALA A CA 1
ATOM 1323 C C . ALA A 1 171 ? -18.848 1.021 15.270 1.00 54.91 171 ALA A C 1
ATOM 1325 O O . ALA A 1 171 ? -19.652 1.780 14.731 1.00 54.91 171 ALA A O 1
ATOM 1326 N N . SER A 1 172 ? -17.575 1.361 15.486 1.00 61.78 172 SER A N 1
ATOM 1327 C CA . SER A 1 172 ? -16.930 2.512 14.859 1.00 61.78 172 SER A CA 1
ATOM 1328 C C . SER A 1 172 ? -17.139 2.413 13.352 1.00 61.78 172 SER A C 1
ATOM 1330 O O . SER A 1 172 ? -16.945 1.337 12.786 1.00 61.78 172 SER A O 1
ATOM 1332 N N . ALA A 1 173 ? -17.534 3.512 12.709 1.00 76.25 173 ALA A N 1
ATOM 1333 C CA . ALA A 1 173 ? -17.658 3.548 11.257 1.00 76.25 173 ALA A CA 1
ATOM 1334 C C . ALA A 1 173 ? -16.347 3.055 10.601 1.00 76.25 173 ALA A C 1
ATOM 1336 O O . ALA A 1 173 ? -15.270 3.366 11.128 1.00 76.25 173 ALA A O 1
ATOM 1337 N N . PRO A 1 174 ? -16.418 2.300 9.486 1.00 86.38 174 PRO A N 1
ATOM 1338 C CA . PRO A 1 174 ? -15.230 1.820 8.786 1.00 86.38 174 PRO A CA 1
ATOM 1339 C C . PRO A 1 174 ? -14.322 2.986 8.386 1.00 86.38 174 PRO A C 1
ATOM 1341 O O . PRO A 1 174 ? -14.784 3.977 7.813 1.00 86.38 174 PRO A O 1
ATOM 1344 N N . LEU A 1 175 ? -13.024 2.875 8.670 1.00 93.62 175 LEU A N 1
ATOM 1345 C CA . LEU A 1 175 ? -12.051 3.907 8.318 1.00 93.62 175 LEU A CA 1
ATOM 1346 C C . LEU A 1 175 ? -11.651 3.730 6.852 1.00 93.62 175 LEU A C 1
ATOM 1348 O O . LEU A 1 175 ? -10.974 2.767 6.508 1.00 93.62 175 LEU A O 1
ATOM 1352 N N . SER A 1 176 ? -12.057 4.659 5.988 1.00 95.75 176 SER A N 1
ATOM 1353 C CA . SER A 1 176 ? -11.672 4.658 4.572 1.00 95.75 176 SER A CA 1
ATOM 1354 C C . SER A 1 176 ? -10.588 5.692 4.299 1.00 95.75 176 SER A C 1
ATOM 1356 O O . SER A 1 176 ? -10.739 6.853 4.674 1.00 95.75 176 SER A O 1
ATOM 1358 N N . LEU A 1 177 ? -9.525 5.273 3.616 1.00 96.94 177 LEU A N 1
ATOM 1359 C CA . LEU A 1 177 ? -8.418 6.116 3.182 1.00 96.94 177 LEU A CA 1
ATOM 1360 C C . LEU A 1 177 ? -8.254 6.008 1.669 1.00 96.94 177 LEU A C 1
ATOM 1362 O O . LEU A 1 177 ? -8.370 4.930 1.087 1.00 96.94 177 LEU A O 1
ATOM 1366 N N . TYR A 1 178 ? -7.957 7.131 1.039 1.00 97.06 178 TYR A N 1
ATOM 1367 C CA . TYR A 1 178 ? -7.414 7.165 -0.308 1.00 97.06 178 TYR A CA 1
ATOM 1368 C C . TYR A 1 178 ? -5.931 6.811 -0.254 1.00 97.06 178 TYR A C 1
ATOM 1370 O O . TYR A 1 178 ? -5.278 7.040 0.769 1.00 97.06 178 TYR A O 1
ATOM 1378 N N . LEU A 1 179 ? -5.413 6.279 -1.356 1.00 95.81 179 LEU A N 1
ATOM 1379 C CA . LEU A 1 179 ? -3.992 6.002 -1.516 1.00 95.81 179 LEU A CA 1
ATOM 1380 C C . LEU A 1 179 ? -3.474 6.557 -2.841 1.00 95.81 179 LEU A C 1
ATOM 1382 O O . LEU A 1 179 ? -4.211 6.616 -3.826 1.00 95.81 179 LEU A O 1
ATOM 1386 N N . CYS A 1 180 ? -2.207 6.942 -2.825 1.00 95.38 180 CYS A N 1
ATOM 1387 C CA . CYS A 1 180 ? -1.398 7.327 -3.973 1.00 95.38 180 CYS A CA 1
ATOM 1388 C C . CYS A 1 180 ? -0.100 6.523 -3.873 1.00 95.38 180 CYS A C 1
ATOM 1390 O O . CYS A 1 180 ? 0.519 6.565 -2.810 1.00 95.38 180 CYS A O 1
ATOM 1392 N N . MET A 1 181 ? 0.297 5.770 -4.894 1.00 94.56 181 MET A N 1
ATOM 1393 C CA . MET A 1 181 ? 1.488 4.917 -4.834 1.00 94.56 181 MET A CA 1
ATOM 1394 C C . MET A 1 181 ? 2.447 5.171 -5.982 1.00 94.56 181 MET A C 1
ATOM 1396 O O . MET A 1 181 ? 2.038 5.598 -7.055 1.00 94.56 181 MET A O 1
ATOM 1400 N N . ARG A 1 182 ? 3.715 4.856 -5.738 1.00 93.69 182 ARG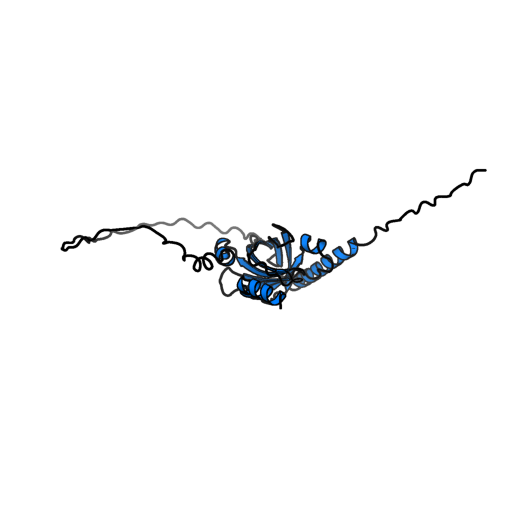 A N 1
ATOM 1401 C CA . ARG A 1 182 ? 4.754 4.720 -6.754 1.00 93.69 182 ARG A CA 1
ATOM 1402 C C . ARG A 1 182 ? 5.294 3.299 -6.703 1.00 93.69 182 ARG A C 1
ATOM 1404 O O . ARG A 1 182 ? 5.462 2.749 -5.611 1.00 93.69 182 ARG A O 1
ATOM 1411 N N . THR A 1 183 ? 5.523 2.720 -7.873 1.00 93.44 183 THR A N 1
ATOM 1412 C CA . THR A 1 183 ? 5.862 1.305 -8.056 1.00 93.44 183 THR A CA 1
ATOM 1413 C C . THR A 1 183 ? 7.188 1.158 -8.788 1.00 93.44 183 THR A C 1
ATOM 1415 O O . THR A 1 183 ? 7.486 1.918 -9.704 1.00 93.44 183 THR A O 1
ATOM 1418 N N . CYS A 1 184 ? 7.950 0.142 -8.414 1.00 93.25 184 CYS A N 1
ATOM 1419 C CA . CYS A 1 184 ? 9.108 -0.372 -9.128 1.00 93.25 184 CYS A CA 1
ATOM 1420 C C . CYS A 1 184 ? 8.854 -1.845 -9.438 1.00 93.25 184 CYS A C 1
ATOM 1422 O O . CYS A 1 184 ? 8.453 -2.602 -8.551 1.00 93.25 184 CYS A O 1
ATOM 1424 N N . GLU A 1 185 ? 9.055 -2.249 -10.686 1.00 92.12 185 GLU A N 1
ATOM 1425 C CA . GLU A 1 185 ? 9.035 -3.654 -11.073 1.00 92.12 185 GLU A CA 1
ATOM 1426 C C . GLU A 1 185 ? 10.333 -4.328 -10.608 1.00 92.12 185 GLU A C 1
ATOM 1428 O O . GLU A 1 185 ? 11.432 -3.900 -10.960 1.00 92.12 185 GLU A O 1
ATOM 1433 N N . THR A 1 186 ? 10.228 -5.391 -9.815 1.00 89.69 186 THR A N 1
ATOM 1434 C CA . THR A 1 186 ? 11.386 -6.026 -9.165 1.00 89.69 186 THR A CA 1
ATOM 1435 C C . THR A 1 186 ? 12.268 -6.819 -10.134 1.00 89.69 186 THR A C 1
ATOM 1437 O O . THR A 1 186 ? 13.453 -7.008 -9.857 1.00 89.69 186 THR A O 1
ATOM 1440 N N . GLY A 1 187 ? 11.729 -7.266 -11.275 1.00 86.88 187 GLY A N 1
ATOM 1441 C CA . GLY A 1 187 ? 12.463 -8.040 -12.278 1.00 86.88 187 GLY A CA 1
ATOM 1442 C C . GLY A 1 187 ? 13.377 -7.184 -13.154 1.00 86.88 187 GLY A C 1
ATOM 1443 O O . GLY A 1 187 ? 14.532 -7.545 -13.394 1.00 86.88 187 GLY A O 1
ATOM 1444 N N . THR A 1 188 ? 12.883 -6.039 -13.628 1.00 87.50 188 THR A N 1
ATOM 1445 C CA . THR A 1 188 ? 13.653 -5.122 -14.487 1.00 87.50 188 THR A CA 1
ATOM 1446 C C . THR A 1 188 ? 14.268 -3.934 -13.749 1.00 87.50 188 THR A C 1
ATOM 1448 O O . THR A 1 188 ? 15.185 -3.307 -14.288 1.00 87.50 188 THR A O 1
ATOM 1451 N N . GLY A 1 189 ? 13.779 -3.610 -12.548 1.00 89.00 189 GLY A N 1
ATOM 1452 C CA . GLY A 1 189 ? 14.101 -2.371 -11.839 1.00 89.00 189 GLY A CA 1
ATOM 1453 C C . GLY A 1 189 ? 13.445 -1.128 -12.451 1.00 89.00 189 GLY A C 1
ATOM 1454 O O . GLY A 1 189 ? 13.876 -0.009 -12.170 1.00 89.00 189 GLY A O 1
ATOM 1455 N N . GLU A 1 190 ? 12.457 -1.300 -13.333 1.00 90.56 190 GLU A N 1
ATOM 1456 C CA . GLU A 1 190 ? 11.737 -0.194 -13.959 1.00 90.56 190 GLU A CA 1
ATOM 1457 C C . GLU A 1 190 ? 10.792 0.470 -12.954 1.00 90.56 190 GLU A C 1
ATOM 1459 O O . GLU A 1 190 ? 9.891 -0.160 -12.401 1.00 90.56 190 GLU A O 1
ATOM 1464 N N . ILE A 1 191 ? 11.008 1.763 -12.716 1.00 91.44 191 ILE A N 1
ATOM 1465 C CA . ILE A 1 191 ? 10.160 2.588 -11.856 1.00 91.44 191 ILE A CA 1
ATOM 1466 C C . ILE A 1 191 ? 9.085 3.229 -12.728 1.00 91.44 191 ILE A C 1
ATOM 1468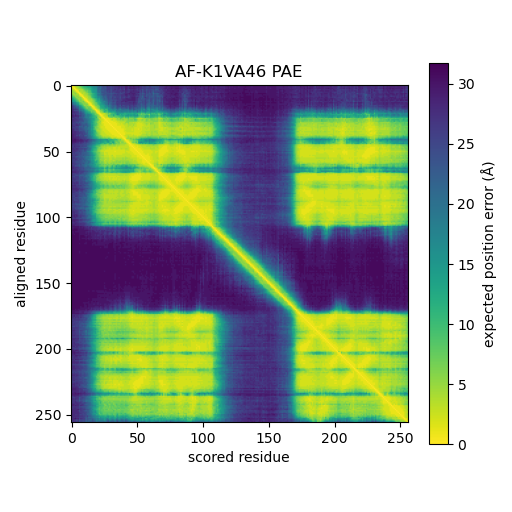 O O . ILE A 1 191 ? 9.420 3.899 -13.704 1.00 91.44 191 ILE A O 1
ATOM 1472 N N . ASP A 1 192 ? 7.818 3.068 -12.344 1.00 88.25 192 ASP A N 1
ATOM 1473 C CA . ASP A 1 192 ? 6.716 3.834 -12.926 1.00 88.25 192 ASP A CA 1
ATOM 1474 C C . ASP A 1 192 ? 6.754 5.252 -12.332 1.00 88.25 192 ASP A C 1
ATOM 1476 O O . ASP A 1 192 ? 6.530 5.419 -11.124 1.00 88.25 192 ASP A O 1
ATOM 1480 N N . PRO A 1 193 ? 7.109 6.275 -13.129 1.00 79.44 193 PRO A N 1
ATOM 1481 C CA . PRO A 1 193 ? 7.261 7.626 -12.610 1.00 79.44 193 PRO A CA 1
ATOM 1482 C C . PRO A 1 193 ? 5.910 8.259 -12.254 1.00 79.44 193 PRO A C 1
ATOM 1484 O O . PRO A 1 193 ? 5.852 9.132 -11.377 1.00 79.44 193 PRO A O 1
ATOM 1487 N N . ASP A 1 194 ? 4.834 7.811 -12.908 1.00 86.62 194 ASP A N 1
ATOM 1488 C CA . ASP A 1 194 ? 3.499 8.351 -12.735 1.00 86.62 194 ASP A CA 1
ATOM 1489 C C . ASP A 1 194 ? 2.804 7.655 -11.554 1.00 86.62 194 ASP A C 1
ATOM 1491 O O . ASP A 1 194 ? 2.572 6.445 -11.565 1.00 86.62 194 ASP A O 1
ATOM 1495 N N . PRO A 1 195 ? 2.431 8.398 -10.501 1.00 91.56 195 PRO A N 1
ATOM 1496 C CA . PRO A 1 195 ? 1.830 7.792 -9.329 1.00 91.56 195 PRO A CA 1
ATOM 1497 C C . PRO A 1 195 ? 0.417 7.277 -9.624 1.00 91.56 195 PRO A C 1
ATOM 1499 O O . PRO A 1 195 ? -0.437 7.990 -10.165 1.00 91.56 195 PRO A O 1
ATOM 1502 N N . SER A 1 196 ? 0.129 6.057 -9.179 1.00 92.00 196 SER A N 1
ATOM 1503 C CA . SER A 1 196 ? -1.172 5.420 -9.350 1.00 92.00 196 SER A CA 1
ATOM 1504 C C . SER A 1 196 ? -2.065 5.583 -8.113 1.00 92.00 196 SER A C 1
ATOM 1506 O O . SER A 1 196 ? -1.617 5.879 -7.000 1.00 92.00 196 SER A O 1
ATOM 1508 N N . MET A 1 197 ? -3.378 5.451 -8.309 1.00 93.44 197 MET A N 1
ATOM 1509 C CA . MET A 1 197 ? -4.394 5.790 -7.310 1.00 93.44 197 MET A CA 1
ATOM 1510 C C . MET A 1 197 ? -5.143 4.569 -6.797 1.00 93.44 197 MET A C 1
ATOM 1512 O O . MET A 1 197 ? -5.256 3.543 -7.462 1.00 93.44 197 MET A O 1
ATOM 1516 N N . GLY A 1 198 ? -5.739 4.711 -5.615 1.00 95.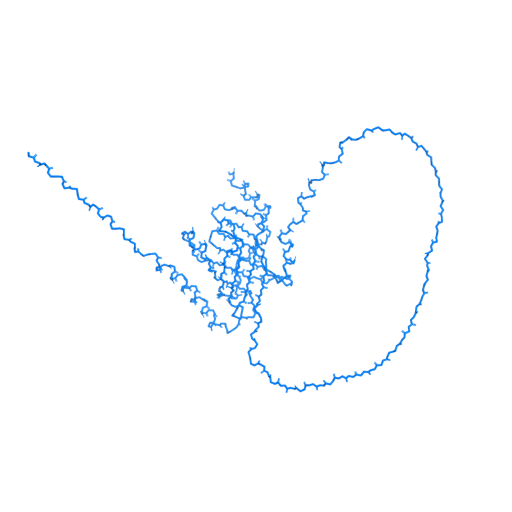38 198 GLY A N 1
ATOM 1517 C CA . GLY A 1 198 ? -6.625 3.690 -5.076 1.00 95.38 198 GLY A CA 1
ATOM 1518 C C . GLY A 1 198 ? -7.377 4.114 -3.822 1.00 95.38 198 GLY A C 1
ATOM 1519 O O . GLY A 1 198 ? -7.416 5.290 -3.433 1.00 95.38 198 GLY A O 1
ATOM 1520 N N . ARG A 1 199 ? -7.957 3.124 -3.147 1.00 97.00 199 ARG A N 1
ATOM 1521 C CA . ARG A 1 199 ? -8.639 3.298 -1.865 1.00 97.00 199 ARG A CA 1
ATOM 1522 C C . ARG A 1 199 ? -8.541 2.034 -1.027 1.00 97.00 199 ARG A C 1
ATOM 1524 O O . ARG A 1 199 ? -8.722 0.946 -1.551 1.00 97.00 199 ARG A O 1
ATOM 1531 N N . ILE A 1 200 ? -8.363 2.186 0.279 1.00 97.25 200 ILE A N 1
ATOM 1532 C CA . ILE A 1 200 ? -8.475 1.107 1.267 1.00 97.25 200 ILE A CA 1
ATOM 1533 C C . ILE A 1 200 ? -9.536 1.460 2.307 1.00 97.25 200 ILE A C 1
ATOM 1535 O O . ILE A 1 200 ? -9.731 2.622 2.665 1.00 97.25 200 ILE A O 1
ATOM 1539 N N . THR A 1 201 ? -10.225 0.448 2.811 1.00 97.25 201 THR A N 1
ATOM 1540 C CA . THR A 1 201 ? -11.214 0.561 3.878 1.00 97.25 201 THR A CA 1
ATOM 1541 C C . THR A 1 201 ? -10.884 -0.469 4.948 1.00 97.25 201 THR A C 1
ATOM 1543 O O . THR A 1 201 ? -10.910 -1.671 4.689 1.00 97.25 201 THR A O 1
ATOM 1546 N N . PHE A 1 202 ? -10.562 0.016 6.145 1.00 95.06 202 PHE A N 1
ATOM 1547 C CA . PHE A 1 202 ? -10.262 -0.805 7.309 1.00 95.06 202 PHE A CA 1
ATOM 1548 C C . PHE A 1 202 ? -11.538 -1.261 8.006 1.00 95.06 202 PHE A C 1
ATOM 1550 O O . PHE A 1 202 ? -12.445 -0.465 8.269 1.00 95.06 202 PHE A O 1
ATOM 1557 N N . ASN A 1 203 ? -11.537 -2.538 8.369 1.00 90.50 203 ASN A N 1
ATOM 1558 C CA . ASN A 1 203 ? -12.594 -3.237 9.081 1.00 90.50 203 ASN A CA 1
ATOM 1559 C C . ASN A 1 203 ? -12.017 -3.874 10.362 1.00 90.50 203 ASN A C 1
ATOM 1561 O O . ASN A 1 203 ? -10.859 -3.640 10.716 1.00 90.50 203 ASN A O 1
ATOM 1565 N N . ASP A 1 204 ? -12.844 -4.624 11.096 1.00 82.88 204 ASP A N 1
ATOM 1566 C CA . ASP A 1 204 ? -12.435 -5.489 12.215 1.00 82.88 204 ASP A CA 1
ATOM 1567 C C . ASP A 1 204 ? -11.445 -4.841 13.196 1.00 82.88 204 ASP A C 1
ATOM 1569 O O . ASP A 1 204 ? -10.330 -5.317 13.410 1.00 82.88 204 ASP A O 1
ATOM 1573 N N . ALA A 1 205 ? -11.837 -3.704 13.779 1.00 86.31 205 ALA A N 1
ATOM 1574 C CA . ALA A 1 205 ? -11.000 -2.951 14.717 1.00 86.31 205 ALA A CA 1
ATOM 1575 C C . ALA A 1 205 ? -9.602 -2.602 14.159 1.00 86.31 205 ALA A C 1
ATOM 1577 O O . ALA A 1 205 ? -8.614 -2.657 14.889 1.00 86.31 205 ALA A O 1
ATOM 1578 N N . LEU A 1 206 ? -9.535 -2.230 12.873 1.00 90.88 206 LEU A N 1
ATOM 1579 C CA . LEU A 1 206 ? -8.321 -1.801 12.165 1.00 90.88 206 LEU A CA 1
ATOM 1580 C C . LEU A 1 206 ? -7.279 -2.912 11.959 1.00 90.88 206 LEU A C 1
ATOM 1582 O O . LEU A 1 206 ? -6.107 -2.625 11.736 1.00 90.88 206 LEU A O 1
ATOM 1586 N N . THR A 1 207 ? -7.691 -4.178 12.043 1.00 92.88 207 THR A N 1
ATOM 1587 C CA . THR A 1 207 ? -6.795 -5.333 11.856 1.00 92.88 207 THR A CA 1
ATOM 1588 C C . THR A 1 207 ? -6.894 -5.950 10.465 1.00 92.88 207 THR A C 1
ATOM 1590 O O . THR A 1 207 ? -6.001 -6.689 10.055 1.00 92.88 207 THR A O 1
ATOM 1593 N N . THR A 1 208 ? -7.945 -5.626 9.714 1.00 94.44 208 THR A N 1
ATOM 1594 C CA . THR A 1 208 ? -8.132 -6.059 8.330 1.00 94.44 208 THR A CA 1
ATOM 1595 C C . THR A 1 208 ? -8.502 -4.865 7.464 1.00 94.44 208 THR A C 1
ATOM 1597 O O . THR A 1 208 ? -9.060 -3.875 7.947 1.00 94.44 208 THR A O 1
ATOM 1600 N N . PHE A 1 209 ? -8.204 -4.942 6.172 1.00 96.69 209 PHE A N 1
ATOM 1601 C CA . PHE A 1 209 ? -8.730 -3.992 5.204 1.00 96.69 209 PHE A CA 1
ATOM 1602 C C . PHE A 1 209 ? -9.047 -4.664 3.876 1.00 96.69 209 PHE A C 1
ATOM 1604 O O . PHE A 1 209 ? -8.501 -5.711 3.528 1.00 96.69 209 PHE A O 1
ATOM 1611 N N . THR A 1 210 ? -9.923 -4.014 3.127 1.00 97.12 210 THR A N 1
ATOM 1612 C CA . THR A 1 210 ? -10.179 -4.289 1.713 1.00 97.12 210 THR A CA 1
ATOM 1613 C C . THR A 1 210 ? -9.950 -3.009 0.936 1.00 97.12 210 THR A C 1
ATOM 1615 O O . THR A 1 210 ? -10.332 -1.936 1.406 1.00 97.12 210 THR A O 1
ATOM 1618 N N . GLY A 1 211 ? -9.367 -3.092 -0.246 1.00 96.19 211 GLY A N 1
ATOM 1619 C CA . GLY A 1 211 ? -9.117 -1.932 -1.079 1.00 96.19 211 GLY A CA 1
ATOM 1620 C C . GLY A 1 211 ? -9.043 -2.267 -2.551 1.00 96.19 211 GLY A C 1
ATOM 1621 O O . GLY A 1 211 ? -9.176 -3.419 -2.946 1.00 96.19 211 GLY A O 1
ATOM 1622 N N . THR A 1 212 ? -8.844 -1.228 -3.344 1.00 96.94 212 THR A N 1
ATOM 1623 C CA . THR A 1 212 ? -8.580 -1.321 -4.773 1.00 96.94 212 THR A CA 1
ATOM 1624 C C . THR A 1 212 ? -7.449 -0.376 -5.136 1.00 96.94 212 THR A C 1
ATOM 1626 O O . THR A 1 212 ? -7.372 0.731 -4.591 1.00 96.94 212 THR A O 1
ATOM 1629 N N . ALA A 1 213 ? -6.608 -0.788 -6.071 1.00 94.56 213 ALA A N 1
ATOM 1630 C CA . ALA A 1 213 ? -5.451 -0.036 -6.529 1.00 94.56 213 ALA A CA 1
ATOM 1631 C C . ALA A 1 213 ? -5.277 -0.168 -8.042 1.00 94.56 213 ALA A C 1
ATOM 1633 O O . ALA A 1 213 ? -5.555 -1.218 -8.610 1.00 94.56 213 ALA A O 1
ATOM 1634 N N . ASP A 1 214 ? -4.793 0.882 -8.689 1.00 92.62 214 ASP A N 1
ATOM 1635 C CA . ASP A 1 214 ? -4.267 0.771 -10.045 1.00 92.62 214 ASP A CA 1
ATOM 1636 C C . ASP A 1 214 ? -2.809 0.296 -9.951 1.00 92.62 214 ASP A C 1
ATOM 1638 O O . ASP A 1 214 ? -1.987 0.961 -9.324 1.00 92.62 214 ASP A O 1
ATOM 1642 N N . ILE A 1 215 ? -2.489 -0.866 -10.523 1.00 89.88 215 ILE A N 1
ATOM 1643 C CA . ILE A 1 215 ? -1.144 -1.461 -10.474 1.00 89.88 215 ILE A CA 1
ATOM 1644 C C . ILE A 1 215 ? -0.677 -1.677 -11.914 1.00 89.88 215 ILE A C 1
ATOM 1646 O O . ILE A 1 215 ? -1.391 -2.294 -12.713 1.00 89.88 215 ILE A O 1
ATOM 1650 N N . GLY A 1 216 ? 0.504 -1.144 -12.248 1.00 80.25 216 GLY A N 1
ATOM 1651 C CA . GLY A 1 216 ? 1.113 -1.275 -13.574 1.00 80.25 216 GLY A CA 1
ATOM 1652 C C . GLY A 1 216 ? 1.158 -2.735 -14.031 1.00 80.25 216 GLY A C 1
ATOM 1653 O O . GLY A 1 216 ? 1.368 -3.625 -13.219 1.00 80.25 216 GLY A O 1
ATOM 1654 N N . CYS A 1 217 ? 0.878 -2.980 -15.315 1.00 75.75 217 CYS A N 1
ATOM 1655 C CA . CYS A 1 217 ? 0.753 -4.298 -15.973 1.00 75.75 217 CYS A CA 1
ATOM 1656 C C . CYS A 1 217 ? -0.264 -5.307 -15.393 1.00 75.75 217 CYS A C 1
ATOM 1658 O O . CYS A 1 217 ? -0.683 -6.192 -16.134 1.00 75.75 217 CYS A O 1
ATOM 1660 N N . VAL A 1 218 ? -0.719 -5.166 -14.144 1.00 86.31 218 VAL A N 1
ATOM 1661 C CA . VAL A 1 218 ? -1.753 -6.019 -13.532 1.00 86.31 218 VAL A CA 1
ATOM 1662 C C . VAL A 1 218 ? -3.145 -5.541 -13.943 1.00 86.31 218 VAL A C 1
ATOM 1664 O O . VAL A 1 218 ? -3.962 -6.320 -14.429 1.00 86.31 218 VAL A O 1
ATOM 1667 N N . GLY A 1 219 ? -3.434 -4.244 -13.785 1.00 88.19 219 GLY A N 1
ATOM 1668 C CA . GLY A 1 219 ? -4.723 -3.681 -14.176 1.00 88.19 219 GLY A CA 1
ATOM 1669 C C . GLY A 1 219 ? -5.182 -2.480 -13.354 1.00 88.19 219 GLY A C 1
ATOM 1670 O O . GLY A 1 219 ? -4.456 -1.906 -12.544 1.00 88.19 219 GLY A O 1
ATOM 1671 N N . ARG A 1 220 ? -6.435 -2.082 -13.591 1.00 92.56 220 ARG A N 1
ATOM 1672 C CA . ARG A 1 220 ? -7.099 -0.980 -12.881 1.00 92.56 220 ARG A CA 1
ATOM 1673 C C . ARG A 1 220 ? -8.060 -1.513 -11.835 1.00 92.56 220 ARG A C 1
ATOM 1675 O O . ARG A 1 220 ? -8.785 -2.465 -12.110 1.00 92.56 220 ARG A O 1
ATOM 1682 N N . ASN A 1 221 ? -8.158 -0.819 -10.704 1.00 92.56 221 ASN A N 1
ATOM 1683 C CA . ASN A 1 221 ? -8.992 -1.203 -9.563 1.00 92.56 221 ASN A CA 1
ATOM 1684 C C . ASN A 1 221 ? -8.757 -2.649 -9.091 1.00 92.56 221 ASN A C 1
ATOM 1686 O O . ASN A 1 221 ? -9.706 -3.328 -8.699 1.00 92.56 221 ASN A O 1
ATOM 1690 N N . VAL A 1 222 ? -7.503 -3.099 -9.117 1.00 95.12 222 VAL A N 1
ATOM 1691 C CA . VAL A 1 222 ? -7.083 -4.415 -8.634 1.00 95.12 222 VAL A CA 1
ATOM 1692 C C . VAL A 1 222 ? -7.474 -4.548 -7.160 1.00 95.12 222 VAL A C 1
ATOM 1694 O O . VAL A 1 222 ? -7.082 -3.687 -6.361 1.00 95.12 222 VAL A O 1
ATOM 1697 N N . PRO A 1 223 ? -8.288 -5.548 -6.785 1.00 96.12 223 PRO A N 1
ATOM 1698 C CA . PRO A 1 223 ? -8.706 -5.761 -5.412 1.00 96.12 223 PRO A CA 1
ATOM 1699 C C . PRO A 1 223 ? -7.531 -6.212 -4.544 1.00 96.12 223 PRO A C 1
ATOM 1701 O O . PRO A 1 223 ? -6.779 -7.117 -4.876 1.00 96.12 223 PRO A O 1
ATOM 1704 N N . LEU A 1 224 ? -7.415 -5.594 -3.374 1.00 95.62 224 LEU A N 1
ATOM 1705 C CA . LEU A 1 224 ? -6.416 -5.922 -2.367 1.00 95.62 224 LEU A CA 1
ATOM 1706 C C . LEU A 1 224 ? -7.118 -6.240 -1.055 1.00 95.62 224 LEU A C 1
ATOM 1708 O O . LEU A 1 224 ? -8.018 -5.508 -0.622 1.00 95.62 224 LEU A O 1
ATOM 1712 N N . ARG A 1 225 ? -6.669 -7.284 -0.366 1.00 96.00 225 ARG A N 1
ATOM 1713 C CA . ARG A 1 225 ? -7.087 -7.560 1.008 1.00 96.00 225 ARG A CA 1
ATOM 1714 C C . ARG A 1 225 ? -5.870 -7.629 1.907 1.00 96.00 225 ARG A C 1
ATOM 1716 O O . ARG A 1 225 ? -4.943 -8.368 1.629 1.00 96.00 225 ARG A O 1
ATOM 1723 N N . GLY A 1 226 ? -5.887 -6.880 3.002 1.00 95.94 226 GLY A N 1
ATOM 1724 C CA . GLY A 1 226 ? -4.803 -6.893 3.976 1.00 95.94 226 GLY A CA 1
ATOM 1725 C C . GLY A 1 226 ? -5.236 -7.454 5.316 1.00 95.94 226 GLY A C 1
ATOM 1726 O O . GLY A 1 226 ? -6.332 -7.165 5.807 1.00 95.94 226 GLY A O 1
ATOM 1727 N N . ARG A 1 227 ? -4.349 -8.234 5.930 1.00 95.50 227 ARG A N 1
ATOM 1728 C CA . ARG A 1 227 ? -4.519 -8.808 7.267 1.00 95.50 227 ARG A CA 1
ATOM 1729 C C . ARG A 1 227 ? -3.308 -8.467 8.122 1.00 95.50 227 ARG A C 1
ATOM 1731 O O . ARG A 1 227 ? -2.183 -8.808 7.774 1.00 95.50 227 ARG A O 1
ATOM 1738 N N . LYS A 1 228 ? -3.529 -7.775 9.238 1.00 95.44 228 LYS A N 1
ATOM 1739 C CA . LYS A 1 228 ? -2.456 -7.318 10.124 1.00 95.44 228 LYS A CA 1
ATOM 1740 C C . LYS A 1 228 ? -1.820 -8.502 10.844 1.00 95.44 228 LYS A C 1
ATOM 1742 O O . LYS A 1 228 ? -2.536 -9.336 11.398 1.00 95.44 228 LYS A O 1
ATOM 1747 N N . ILE A 1 229 ? -0.494 -8.557 10.855 1.00 94.88 229 ILE A N 1
ATOM 1748 C CA . ILE A 1 229 ? 0.284 -9.616 11.518 1.00 94.88 229 ILE A CA 1
ATOM 1749 C C . ILE A 1 229 ? 1.222 -9.070 12.600 1.00 94.88 229 ILE A C 1
ATOM 1751 O O . ILE A 1 229 ? 1.627 -9.803 13.505 1.00 94.88 229 ILE A O 1
ATOM 1755 N N . SER A 1 230 ? 1.536 -7.773 12.556 1.00 93.69 230 SER A N 1
ATOM 1756 C CA . SER A 1 230 ? 2.420 -7.112 13.515 1.00 93.69 230 SER A CA 1
ATOM 1757 C C . SER A 1 230 ? 2.040 -5.644 13.701 1.00 93.69 230 SER A C 1
ATOM 1759 O O . SER A 1 230 ? 1.549 -5.001 12.777 1.00 93.69 230 SER A O 1
ATOM 1761 N N . ASP A 1 231 ? 2.283 -5.100 14.896 1.00 93.12 231 ASP A N 1
ATOM 1762 C CA . ASP A 1 231 ? 2.242 -3.649 15.146 1.00 93.12 231 ASP A CA 1
ATOM 1763 C C . ASP A 1 231 ? 3.591 -2.974 14.842 1.00 93.12 231 ASP A C 1
ATOM 1765 O O . ASP A 1 231 ? 3.677 -1.747 14.829 1.00 93.12 231 ASP A O 1
ATOM 1769 N N . ASN A 1 232 ? 4.644 -3.766 14.610 1.00 90.44 232 ASN A N 1
ATOM 1770 C CA . ASN A 1 232 ? 5.924 -3.248 14.150 1.00 90.44 232 ASN A CA 1
ATOM 1771 C C . ASN A 1 232 ? 5.831 -2.884 12.666 1.00 90.44 232 ASN A C 1
ATOM 1773 O O . ASN A 1 232 ? 5.079 -3.515 11.928 1.00 90.44 232 ASN A O 1
ATOM 1777 N N . VAL A 1 233 ? 6.588 -1.873 12.254 1.00 89.00 233 VAL A N 1
ATOM 1778 C CA . VAL A 1 233 ? 6.660 -1.435 10.862 1.00 89.00 233 VAL A CA 1
ATOM 1779 C C . VAL A 1 233 ? 8.015 -1.839 10.315 1.00 89.00 233 VAL A C 1
ATOM 1781 O O . VAL A 1 233 ? 9.049 -1.407 10.824 1.00 89.00 233 VAL A O 1
ATOM 1784 N N . GLU A 1 234 ? 8.005 -2.669 9.283 1.00 82.00 234 GLU A N 1
ATOM 1785 C CA . GLU A 1 234 ? 9.216 -3.151 8.627 1.00 82.00 234 GLU A CA 1
ATOM 1786 C C . GLU A 1 234 ? 9.517 -2.323 7.375 1.00 82.00 234 GLU A C 1
ATOM 1788 O O . GLU A 1 234 ? 8.596 -1.868 6.705 1.00 82.00 234 GLU A O 1
ATOM 1793 N N . ASN A 1 235 ? 10.809 -2.142 7.080 1.00 69.69 235 ASN A N 1
ATOM 1794 C CA . ASN A 1 235 ? 11.349 -1.578 5.837 1.00 69.69 235 ASN A CA 1
ATOM 1795 C C . ASN A 1 235 ? 10.664 -0.289 5.324 1.00 69.69 235 ASN A C 1
ATOM 1797 O O . ASN A 1 235 ? 9.692 -0.345 4.578 1.00 69.69 235 ASN A O 1
ATOM 1801 N N . GLN A 1 236 ? 11.196 0.887 5.672 1.00 81.88 236 GLN A N 1
ATOM 1802 C CA . GLN A 1 236 ? 10.666 2.178 5.211 1.00 81.88 236 GLN A CA 1
ATOM 1803 C C . GLN A 1 236 ? 11.536 2.796 4.110 1.00 81.88 236 GLN A C 1
ATOM 1805 O O . GLN A 1 236 ? 12.417 3.609 4.389 1.00 81.88 236 GLN A O 1
ATOM 1810 N N . ALA A 1 237 ? 11.258 2.436 2.860 1.00 89.62 237 ALA A N 1
ATOM 1811 C CA . ALA A 1 237 ? 11.671 3.206 1.691 1.00 89.62 237 ALA A CA 1
ATOM 1812 C C . ALA A 1 237 ? 10.989 4.585 1.664 1.00 89.62 237 ALA A C 1
ATOM 1814 O O . ALA A 1 237 ? 9.929 4.771 2.274 1.00 89.62 237 ALA A O 1
ATOM 1815 N N . ARG A 1 238 ? 11.588 5.567 0.984 1.00 90.75 238 ARG A N 1
ATOM 1816 C CA . ARG A 1 238 ? 11.080 6.946 0.959 1.00 90.75 238 ARG A CA 1
ATOM 1817 C C . ARG A 1 238 ? 10.262 7.211 -0.297 1.00 90.75 238 ARG A C 1
ATOM 1819 O O . ARG A 1 238 ? 10.535 6.659 -1.355 1.00 90.75 238 ARG A O 1
ATOM 1826 N N . TRP A 1 239 ? 9.300 8.130 -0.200 1.00 90.75 239 TRP A N 1
ATOM 1827 C CA . TRP A 1 239 ? 8.503 8.568 -1.355 1.00 90.75 239 TRP A CA 1
ATOM 1828 C C . TRP A 1 239 ? 9.365 9.094 -2.515 1.00 90.75 239 TRP A C 1
ATOM 1830 O O . TRP A 1 239 ? 9.050 8.896 -3.690 1.00 90.75 239 TRP A O 1
ATOM 1840 N N . GLU A 1 240 ? 10.466 9.768 -2.177 1.00 89.31 240 GLU A N 1
ATOM 1841 C CA . GLU A 1 240 ? 11.380 10.359 -3.153 1.00 89.31 240 GLU A CA 1
ATOM 1842 C C . GLU A 1 240 ? 12.193 9.318 -3.938 1.00 89.31 240 GLU A C 1
ATOM 1844 O O . GLU A 1 240 ? 12.640 9.626 -5.041 1.00 89.31 240 GLU A O 1
ATOM 1849 N N . ASP A 1 241 ? 12.341 8.095 -3.415 1.00 89.00 241 ASP A N 1
ATOM 1850 C CA . ASP A 1 241 ? 13.169 7.041 -4.021 1.00 89.00 241 ASP A CA 1
ATOM 1851 C C . ASP A 1 241 ? 12.525 6.433 -5.283 1.00 89.00 241 ASP A C 1
ATOM 1853 O O . ASP A 1 241 ? 13.188 5.715 -6.023 1.00 89.00 241 ASP A O 1
ATOM 1857 N N . TYR A 1 242 ? 11.252 6.745 -5.555 1.00 87.00 242 TYR A N 1
ATOM 1858 C CA . TYR A 1 242 ? 10.473 6.195 -6.674 1.00 87.00 242 TYR A CA 1
ATOM 1859 C C . TYR A 1 242 ? 9.943 7.279 -7.633 1.00 87.00 242 TYR A C 1
ATOM 1861 O O . TYR A 1 242 ? 8.948 7.075 -8.318 1.00 87.00 242 TYR A O 1
ATOM 1869 N N . GLY A 1 243 ? 10.537 8.478 -7.640 1.00 85.06 243 GLY A N 1
ATOM 1870 C CA . GLY A 1 243 ? 10.129 9.571 -8.540 1.00 85.06 243 GLY A CA 1
ATOM 1871 C C . GLY A 1 243 ? 10.815 9.560 -9.908 1.00 85.06 243 GLY A C 1
ATOM 1872 O O . GLY A 1 243 ? 11.694 8.743 -10.161 1.00 85.06 243 GLY A O 1
ATOM 1873 N N . HIS A 1 244 ? 10.486 10.540 -10.758 1.00 83.75 244 HIS A N 1
ATOM 1874 C CA . HIS A 1 244 ? 11.095 10.724 -12.086 1.00 83.75 244 HIS A CA 1
ATOM 1875 C C . HIS A 1 244 ? 12.627 10.667 -12.073 1.00 83.75 244 HIS A C 1
ATOM 1877 O O . HIS A 1 244 ? 13.219 9.932 -12.854 1.00 83.75 244 HIS A O 1
ATOM 1883 N N . ALA A 1 245 ? 13.278 11.373 -11.145 1.00 85.44 245 ALA A N 1
ATOM 1884 C CA . ALA A 1 245 ? 14.738 11.352 -11.033 1.00 85.44 245 ALA A CA 1
ATOM 1885 C C . ALA A 1 245 ? 15.295 9.942 -10.753 1.00 85.44 245 ALA A C 1
ATOM 1887 O O . ALA A 1 245 ? 16.364 9.585 -11.248 1.00 85.44 245 ALA A O 1
ATOM 1888 N N . ALA A 1 246 ? 14.574 9.131 -9.973 1.00 86.88 246 ALA A N 1
ATOM 1889 C CA . ALA A 1 246 ? 14.948 7.746 -9.715 1.00 86.88 246 ALA A CA 1
ATOM 1890 C C . ALA A 1 246 ? 14.697 6.865 -10.947 1.00 86.88 246 ALA A C 1
ATOM 1892 O O . ALA A 1 246 ? 15.558 6.059 -11.291 1.00 86.88 246 ALA A O 1
ATOM 1893 N N . ALA A 1 247 ? 13.580 7.066 -11.653 1.00 84.94 247 ALA A N 1
ATOM 1894 C CA . ALA A 1 247 ? 13.282 6.373 -12.906 1.00 84.94 247 ALA A CA 1
ATOM 1895 C C . ALA A 1 247 ? 14.334 6.667 -13.993 1.00 84.94 247 ALA A C 1
ATOM 1897 O O . ALA A 1 247 ? 14.824 5.750 -14.652 1.00 84.94 247 ALA A O 1
ATOM 1898 N N . GLU A 1 248 ? 14.758 7.926 -14.136 1.00 86.50 248 GLU A N 1
ATOM 1899 C CA . GLU A 1 248 ? 15.843 8.322 -15.040 1.00 86.50 248 GLU A CA 1
ATOM 1900 C C . GLU A 1 248 ? 17.177 7.678 -14.652 1.00 86.50 248 GLU A C 1
ATOM 1902 O O . GLU A 1 248 ? 17.895 7.167 -15.514 1.00 86.50 248 GLU A O 1
ATOM 1907 N N . ALA A 1 249 ? 17.514 7.671 -13.359 1.00 85.75 249 ALA A N 1
ATOM 1908 C CA . ALA A 1 249 ? 18.724 7.022 -12.868 1.00 85.75 249 ALA A CA 1
ATOM 1909 C C . ALA A 1 249 ? 18.706 5.509 -13.145 1.00 85.75 249 ALA A C 1
ATOM 1911 O O . ALA A 1 249 ? 19.686 4.983 -13.674 1.00 85.75 249 ALA A O 1
ATOM 1912 N N . ALA A 1 250 ? 17.588 4.832 -12.863 1.00 85.50 250 ALA A N 1
ATOM 1913 C CA . ALA A 1 250 ? 17.398 3.408 -13.134 1.00 85.50 250 ALA A CA 1
ATOM 1914 C C . ALA A 1 250 ? 17.527 3.097 -14.634 1.00 85.50 250 ALA A C 1
ATOM 1916 O O . ALA A 1 250 ? 18.242 2.171 -15.022 1.00 85.50 250 ALA A O 1
ATOM 1917 N N . CYS A 1 251 ? 16.918 3.925 -15.489 1.00 82.94 251 CYS A N 1
ATOM 1918 C CA . CYS A 1 251 ? 17.033 3.806 -16.939 1.00 82.94 251 CYS A CA 1
ATOM 1919 C C . CYS A 1 251 ? 18.490 3.954 -17.404 1.00 82.94 251 CYS A C 1
ATOM 1921 O O . CYS A 1 251 ? 18.996 3.100 -18.131 1.00 82.94 251 CYS A O 1
ATOM 1923 N N . ASN A 1 252 ? 19.200 4.984 -16.935 1.00 84.94 252 ASN A N 1
ATOM 1924 C CA . ASN A 1 252 ? 20.597 5.226 -17.302 1.00 84.94 252 ASN A CA 1
ATOM 1925 C C . ASN A 1 252 ? 21.529 4.095 -16.843 1.00 84.94 252 ASN A C 1
ATOM 1927 O O . ASN A 1 252 ? 22.440 3.714 -17.576 1.00 84.94 252 ASN A O 1
ATOM 1931 N N . SER A 1 253 ? 21.302 3.526 -15.656 1.00 78.88 253 SER A N 1
ATOM 1932 C CA . SER A 1 253 ? 22.099 2.407 -15.141 1.00 78.88 253 SER A CA 1
ATOM 1933 C C . SER A 1 253 ? 21.906 1.101 -15.915 1.00 78.88 253 SER A C 1
ATOM 1935 O O . SER A 1 253 ? 22.790 0.252 -15.874 1.00 78.88 253 SER A O 1
ATOM 1937 N N . ARG A 1 254 ? 20.797 0.928 -16.644 1.00 77.25 254 ARG A N 1
ATOM 1938 C CA . ARG A 1 254 ? 20.509 -0.300 -17.407 1.00 77.25 254 ARG A CA 1
ATOM 1939 C C . ARG A 1 254 ? 21.349 -0.444 -18.682 1.00 77.25 254 ARG A C 1
ATOM 1941 O O . ARG A 1 254 ? 21.502 -1.553 -19.188 1.00 77.25 254 ARG A O 1
ATOM 1948 N N . TRP A 1 255 ? 21.880 0.657 -19.211 1.00 73.88 255 TRP A N 1
ATOM 1949 C CA . TRP A 1 255 ? 22.577 0.694 -20.504 1.00 73.88 255 TRP A CA 1
ATOM 1950 C C . TRP A 1 255 ? 24.102 0.883 -20.391 1.00 73.88 255 TRP A C 1
ATOM 1952 O O . TRP A 1 255 ? 24.750 1.207 -21.390 1.00 73.88 255 TRP A O 1
ATOM 1962 N N . HIS A 1 256 ? 24.679 0.667 -19.205 1.00 55.72 256 HIS A N 1
ATOM 1963 C CA . HIS A 1 256 ? 26.117 0.768 -18.927 1.00 55.72 256 HIS A CA 1
ATOM 1964 C C . HIS A 1 256 ? 26.703 -0.554 -18.432 1.00 55.72 256 HIS A C 1
ATOM 1966 O O . HIS A 1 256 ? 27.839 -0.863 -18.862 1.00 55.72 256 HIS A O 1
#

Organism: Trichosporon asahii var. asahii (strain CBS 8904) (NCBI:txid1220162)

Sequence (256 aa):
MPVEHDFEDDVFSASDDDDSDVEDSVMKERSAKHAEYCARVKKSTTIAGTYVIDCPEIENGWDDVSDLQLSIASTPLAGFYQATFNFGIYEGVMMLSADRKALSYFSEEKLRDLETADEVAKADQKQSVNGHHERKDNDGISLGTKRKADDAEDRRPSKAAKTESAPESSASAPLSLYLCMRTCETGTGEIDPDPSMGRITFNDALTTFTGTADIGCVGRNVPLRGRKISDNVENQARWEDYGHAAAEAACNSRWH